Protein AF-A0A5E4K3K6-F1 (afdb_monomer_lite)

Sequence (261 aa):
MFPKYDISYDEFKYMIKSFSHELDYPFEKISINKEEYKSDSNLAIYYDAKYNDINKNHFSLFVEIVKDQNSGDVKDAKYTLELGFFDTPASFYFFHKIGDKEIPALLERWLSNCLKEIKEYKRTPFDYYFYDSPYLNYGMVGISNTTANLFKITLFGALNTIDIKQVWIARIRHIRKDDLYRSFSYAILPYGQIDWLIFPDAVGLDSGGARGGYEVIENSIKEAQKIGKIKIIDIDASIEEFQNKFKYLYPQDFELHHREI

Structure (mmCIF, N/CA/C/O backbone):
data_AF-A0A5E4K3K6-F1
#
_entry.id   AF-A0A5E4K3K6-F1
#
loop_
_atom_site.group_PDB
_atom_site.id
_atom_site.type_symbol
_atom_site.label_atom_id
_atom_site.label_alt_id
_atom_site.label_comp_id
_atom_site.label_asym_id
_atom_site.label_entity_id
_atom_site.label_seq_id
_atom_site.pdbx_PDB_ins_code
_atom_site.Cartn_x
_atom_site.Cartn_y
_atom_site.Cartn_z
_atom_site.occupancy
_atom_site.B_iso_or_equiv
_atom_site.auth_seq_id
_atom_site.auth_comp_id
_atom_site.auth_asym_id
_atom_site.auth_atom_id
_atom_site.pdbx_PDB_model_num
ATOM 1 N N . MET A 1 1 ? -27.945 -17.326 26.664 1.00 35.53 1 MET A N 1
ATOM 2 C CA . MET A 1 1 ? -27.506 -16.000 27.141 1.00 35.53 1 MET A CA 1
ATOM 3 C C . MET A 1 1 ? -26.272 -15.658 26.327 1.00 35.53 1 MET A C 1
ATOM 5 O O . MET A 1 1 ? -25.276 -16.354 26.469 1.00 35.53 1 MET A O 1
ATOM 9 N N . PHE A 1 2 ? -26.386 -14.747 25.361 1.00 35.66 2 PHE A N 1
ATOM 10 C CA . PHE A 1 2 ? -25.238 -14.346 24.543 1.00 35.66 2 PHE A CA 1
ATOM 11 C C . PHE A 1 2 ? -24.310 -13.461 25.392 1.00 35.66 2 PHE A C 1
ATOM 13 O O . PHE A 1 2 ? -24.824 -12.732 26.244 1.00 35.66 2 PHE A O 1
ATOM 20 N N . PRO A 1 3 ? -22.976 -13.535 25.235 1.00 47.00 3 PRO A N 1
ATOM 21 C CA . PRO A 1 3 ? -22.078 -12.697 26.017 1.00 47.00 3 PRO A CA 1
ATOM 22 C C . PRO A 1 3 ? -22.345 -11.226 25.688 1.00 47.00 3 PRO A C 1
ATOM 24 O O . PRO A 1 3 ? -22.338 -10.836 24.521 1.00 47.00 3 PRO A O 1
ATOM 27 N N . LYS A 1 4 ? -22.577 -10.409 26.719 1.00 51.56 4 LYS A N 1
ATOM 28 C CA . LYS A 1 4 ? -22.486 -8.952 26.608 1.00 51.56 4 LYS A CA 1
ATOM 29 C C . LYS A 1 4 ? -21.018 -8.618 26.373 1.00 51.56 4 LYS A C 1
ATOM 31 O O . LYS A 1 4 ? -20.237 -8.617 27.319 1.00 51.56 4 LYS A O 1
ATOM 36 N N . TYR A 1 5 ? -20.628 -8.414 25.120 1.00 58.12 5 TYR A N 1
ATOM 37 C CA . TYR A 1 5 ? -19.277 -7.969 24.802 1.00 58.12 5 TYR A CA 1
ATOM 38 C C . TYR A 1 5 ? -19.185 -6.464 25.042 1.00 58.12 5 TYR A C 1
ATOM 40 O O . TYR A 1 5 ? -19.489 -5.653 24.171 1.00 58.12 5 TYR A O 1
ATOM 48 N N . ASP A 1 6 ? -18.802 -6.107 26.263 1.00 66.44 6 ASP A N 1
ATOM 49 C CA . ASP A 1 6 ? -18.316 -4.776 26.590 1.00 66.44 6 ASP A CA 1
ATOM 50 C C . ASP A 1 6 ? -16.791 -4.801 26.491 1.00 66.44 6 ASP A C 1
ATOM 52 O O . ASP A 1 6 ? -16.147 -5.492 27.273 1.00 66.44 6 ASP A O 1
ATOM 56 N N . ILE A 1 7 ? -16.217 -4.109 25.506 1.00 78.38 7 ILE A N 1
ATOM 57 C CA . ILE A 1 7 ? -14.764 -3.952 25.431 1.00 78.38 7 ILE A CA 1
ATOM 58 C C . ILE A 1 7 ? -14.395 -2.836 26.398 1.00 78.38 7 ILE A C 1
ATOM 60 O O . ILE A 1 7 ? -14.714 -1.667 26.156 1.00 78.38 7 ILE A O 1
ATOM 64 N N . SER A 1 8 ? -13.715 -3.183 27.484 1.00 85.38 8 SER A N 1
ATOM 65 C CA . SER A 1 8 ? -13.133 -2.208 28.400 1.00 85.38 8 SER A CA 1
ATOM 66 C C . SER A 1 8 ? -11.936 -1.491 27.767 1.00 85.38 8 SER A C 1
ATOM 68 O O . SER A 1 8 ? -11.318 -1.957 26.810 1.00 85.38 8 SER A O 1
ATOM 70 N N . TYR A 1 9 ? -11.564 -0.342 28.332 1.00 88.50 9 TYR A N 1
ATOM 71 C CA . TYR A 1 9 ? -10.400 0.410 27.861 1.00 88.50 9 TYR A CA 1
ATOM 72 C C . TYR A 1 9 ? -9.086 -0.373 28.008 1.00 88.50 9 TYR A C 1
ATOM 74 O O . TYR A 1 9 ? -8.203 -0.268 27.156 1.00 88.50 9 TYR A O 1
ATOM 82 N N . ASP A 1 10 ? -8.966 -1.182 29.062 1.00 89.62 10 ASP A N 1
ATOM 83 C CA . ASP A 1 10 ? -7.781 -2.005 29.302 1.00 89.62 10 ASP A CA 1
ATOM 84 C C . ASP A 1 10 ? -7.704 -3.183 28.324 1.00 89.62 10 ASP A C 1
ATOM 86 O O . ASP A 1 10 ? -6.630 -3.464 27.790 1.00 89.62 10 ASP A O 1
ATOM 90 N N . GLU A 1 11 ? -8.837 -3.819 28.011 1.00 88.12 11 GLU A N 1
ATOM 91 C CA . GLU A 1 11 ? -8.909 -4.837 26.957 1.00 88.12 11 GLU A CA 1
ATOM 92 C C . GLU A 1 11 ? -8.581 -4.242 25.589 1.00 88.12 11 GLU A C 1
ATOM 94 O O . GLU A 1 11 ? -7.803 -4.832 24.841 1.00 88.12 11 GLU A O 1
ATOM 99 N N . PHE A 1 12 ? -9.105 -3.052 25.275 1.00 90.88 12 PHE A N 1
ATOM 100 C CA . PHE A 1 12 ? -8.751 -2.348 24.045 1.00 90.88 12 PHE A CA 1
ATOM 101 C C . PHE A 1 12 ? -7.238 -2.125 23.969 1.00 90.88 12 PHE A C 1
ATOM 103 O O . PHE A 1 12 ? -6.601 -2.570 23.017 1.00 90.88 12 PHE A O 1
ATOM 110 N N . LYS A 1 13 ? -6.628 -1.536 25.005 1.00 92.44 13 LYS A N 1
ATOM 111 C CA . LYS A 1 13 ? -5.170 -1.339 25.082 1.00 92.44 13 LYS A CA 1
ATOM 112 C C . LYS A 1 13 ? -4.384 -2.633 24.906 1.00 92.44 13 LYS A C 1
ATOM 114 O O . LYS A 1 13 ? -3.365 -2.631 24.216 1.00 92.44 13 LYS A O 1
ATOM 119 N N . TYR A 1 14 ? -4.835 -3.721 25.524 1.00 91.44 14 TYR A N 1
ATOM 120 C CA . TYR A 1 14 ? -4.203 -5.028 25.387 1.00 91.44 14 TYR A CA 1
ATOM 121 C C . TYR A 1 14 ? -4.248 -5.528 23.937 1.00 91.44 14 TYR A C 1
ATOM 123 O O . TYR A 1 14 ? -3.216 -5.934 23.400 1.00 91.44 14 TYR A O 1
ATOM 131 N N . MET A 1 15 ? -5.404 -5.422 23.276 1.00 91.12 15 MET A N 1
ATOM 132 C CA . MET A 1 15 ? -5.552 -5.781 21.863 1.00 91.12 15 MET A CA 1
ATOM 133 C C . MET A 1 15 ? -4.658 -4.918 20.965 1.00 91.12 15 MET A C 1
ATOM 135 O O . MET A 1 15 ? -3.974 -5.460 20.100 1.00 91.12 15 MET A O 1
ATOM 139 N N . ILE A 1 16 ? -4.579 -3.603 21.209 1.00 93.81 16 ILE A N 1
ATOM 140 C CA . ILE A 1 16 ? -3.671 -2.710 20.468 1.00 93.81 16 ILE A CA 1
ATOM 141 C C . ILE A 1 16 ? -2.216 -3.122 20.657 1.00 93.81 16 ILE A C 1
ATOM 143 O O . ILE A 1 16 ? -1.461 -3.130 19.691 1.00 93.81 16 ILE A O 1
ATOM 147 N N . LYS A 1 17 ? -1.819 -3.500 21.874 1.00 93.19 17 LYS A N 1
ATOM 148 C CA . LYS A 1 17 ? -0.458 -3.963 22.162 1.00 93.19 17 LYS A CA 1
ATOM 149 C C . LYS A 1 17 ? -0.112 -5.250 21.417 1.00 93.19 17 LYS A C 1
ATOM 151 O O . LYS A 1 17 ? 0.996 -5.379 20.902 1.00 93.19 17 LYS A O 1
ATOM 156 N N . SER A 1 18 ? -1.040 -6.204 21.367 1.00 91.31 18 SER A N 1
ATOM 157 C CA . SER A 1 18 ? -0.851 -7.442 20.605 1.00 91.31 18 SER A CA 1
ATOM 158 C C . SER A 1 18 ? -0.774 -7.160 19.100 1.00 91.31 18 SER A C 1
ATOM 160 O O . SER A 1 18 ? 0.155 -7.614 18.436 1.00 91.31 18 SER A O 1
ATOM 162 N N . PHE A 1 19 ? -1.685 -6.336 18.582 1.00 91.56 19 PHE A N 1
ATOM 163 C CA . PHE A 1 19 ? -1.713 -5.933 17.178 1.00 91.56 19 PHE A CA 1
ATOM 164 C C . PHE A 1 19 ? -0.451 -5.166 16.758 1.00 91.56 19 PHE A C 1
ATOM 166 O O . PHE A 1 19 ? 0.121 -5.444 15.707 1.00 91.56 19 PHE A O 1
ATOM 173 N N . SER A 1 20 ? 0.027 -4.237 17.590 1.00 91.06 20 SER A N 1
ATOM 174 C CA . SER A 1 20 ? 1.245 -3.477 17.311 1.00 91.06 20 SER A CA 1
ATOM 175 C C . SER A 1 20 ? 2.479 -4.370 17.293 1.00 91.06 20 SER A C 1
ATOM 177 O O . SER A 1 20 ? 3.358 -4.164 16.466 1.00 91.06 20 SER A O 1
ATOM 179 N N . HIS A 1 21 ? 2.535 -5.377 18.168 1.00 90.88 21 HIS A N 1
ATOM 180 C CA . HIS A 1 21 ? 3.619 -6.354 18.181 1.00 90.88 21 HIS A CA 1
ATOM 181 C C . HIS A 1 21 ? 3.678 -7.162 16.875 1.00 90.88 21 HIS A C 1
ATOM 183 O O . HIS A 1 21 ? 4.755 -7.326 16.319 1.00 90.88 21 HIS A O 1
ATOM 189 N N . GLU A 1 22 ? 2.537 -7.609 16.339 1.00 89.50 22 GLU A N 1
ATOM 190 C CA . GLU A 1 22 ? 2.475 -8.326 15.049 1.00 89.50 22 GLU A CA 1
ATOM 191 C C . GLU A 1 22 ? 2.912 -7.480 13.840 1.00 89.50 22 GLU A C 1
ATOM 193 O O . GLU A 1 22 ? 3.259 -8.031 12.794 1.00 89.50 22 GLU A O 1
ATOM 198 N N . LEU A 1 23 ? 2.871 -6.151 13.963 1.00 86.69 23 LEU A N 1
ATOM 199 C CA . LEU A 1 23 ? 3.273 -5.202 12.921 1.00 86.69 23 LEU A CA 1
ATOM 200 C C . LEU A 1 23 ? 4.656 -4.578 13.162 1.00 86.69 23 LEU A C 1
ATOM 202 O O . LEU A 1 23 ? 5.060 -3.698 12.401 1.00 86.69 23 LEU A O 1
ATOM 206 N N . ASP A 1 24 ? 5.370 -5.002 14.209 1.00 88.12 24 ASP A N 1
ATOM 207 C CA . ASP A 1 24 ? 6.633 -4.405 14.661 1.00 88.12 24 ASP A CA 1
ATOM 208 C C . ASP A 1 24 ? 6.523 -2.895 14.973 1.00 88.12 24 ASP A C 1
ATOM 210 O O . ASP A 1 24 ? 7.455 -2.109 14.764 1.00 88.12 24 ASP A O 1
ATOM 214 N N . TYR A 1 25 ? 5.364 -2.457 15.476 1.00 88.25 25 TYR A N 1
ATOM 215 C CA . TYR A 1 25 ? 5.125 -1.077 15.891 1.00 88.25 25 TYR A CA 1
ATOM 216 C C . TYR A 1 25 ? 5.414 -0.906 17.391 1.00 88.25 25 TYR A C 1
ATOM 218 O O . TYR A 1 25 ? 4.851 -1.633 18.217 1.00 88.25 25 TYR A O 1
ATOM 226 N N . PRO A 1 26 ? 6.250 0.076 17.778 1.00 90.00 26 PRO A N 1
ATOM 227 C CA . PRO A 1 26 ? 6.564 0.342 19.179 1.00 90.00 26 PRO A CA 1
ATOM 228 C C . PRO A 1 26 ? 5.323 0.848 19.924 1.00 90.00 26 PRO A C 1
ATOM 230 O O . PRO A 1 26 ? 4.880 1.979 19.705 1.00 90.00 26 PRO A O 1
ATOM 233 N N . PHE A 1 27 ? 4.764 0.012 20.805 1.00 92.00 27 PHE A N 1
ATOM 234 C CA . PHE A 1 27 ? 3.513 0.290 21.520 1.00 92.00 27 PHE A CA 1
ATOM 235 C C . PHE A 1 27 ? 3.559 1.598 22.320 1.00 92.00 27 PHE A C 1
ATOM 237 O O . PHE A 1 27 ? 2.580 2.335 22.378 1.00 92.00 27 PHE A O 1
ATOM 244 N N . GLU A 1 28 ? 4.715 1.932 22.890 1.00 92.50 28 GLU A N 1
ATOM 245 C CA . GLU A 1 28 ? 4.943 3.155 23.661 1.00 92.50 28 GLU A CA 1
ATOM 246 C C . GLU A 1 28 ? 4.804 4.447 22.842 1.00 92.50 28 GLU A C 1
ATOM 248 O O . GLU A 1 28 ? 4.681 5.527 23.416 1.00 92.50 28 GLU A O 1
ATOM 253 N N . LYS A 1 29 ? 4.819 4.350 21.507 1.00 92.56 29 LYS A N 1
ATOM 254 C CA . LYS A 1 29 ? 4.620 5.484 20.594 1.00 92.56 29 LYS A CA 1
ATOM 255 C C . LYS A 1 29 ? 3.193 5.580 20.058 1.00 92.56 29 LYS A C 1
ATOM 257 O O . LYS A 1 29 ? 2.924 6.440 19.220 1.00 92.56 29 LYS A O 1
ATOM 262 N N . ILE A 1 30 ? 2.296 4.699 20.493 1.00 94.19 30 ILE A N 1
ATOM 263 C CA . ILE A 1 30 ? 0.907 4.674 20.041 1.00 94.19 30 ILE A CA 1
ATOM 264 C C . ILE A 1 30 ? 0.084 5.593 20.940 1.00 94.19 30 ILE A C 1
ATOM 266 O O . ILE A 1 30 ? 0.022 5.410 22.156 1.00 94.19 30 ILE A O 1
ATOM 270 N N . SER A 1 31 ? -0.570 6.582 20.335 1.00 95.25 31 SER A N 1
ATOM 271 C CA . SER A 1 31 ? -1.589 7.380 21.016 1.00 95.25 31 SER A CA 1
ATOM 272 C C . SER A 1 31 ? -2.869 6.557 21.098 1.00 95.25 31 SER A C 1
ATOM 274 O O . SER A 1 31 ? -3.300 6.020 20.081 1.00 95.25 31 SER A O 1
ATOM 276 N N . ILE A 1 32 ? -3.445 6.432 22.295 1.00 95.81 32 ILE A N 1
ATOM 277 C CA . ILE A 1 32 ? -4.667 5.662 22.538 1.00 95.81 32 ILE A CA 1
ATOM 278 C C . ILE A 1 32 ? -5.623 6.512 23.369 1.00 95.81 32 ILE A C 1
ATOM 280 O O . ILE A 1 32 ? -5.324 6.769 24.541 1.00 95.81 32 ILE A O 1
ATOM 284 N N . ASN A 1 33 ? -6.781 6.885 22.826 1.00 94.62 33 ASN A N 1
ATOM 285 C CA . ASN A 1 33 ? -7.786 7.649 23.565 1.00 94.62 33 ASN A CA 1
ATOM 286 C C . ASN A 1 33 ? -9.128 6.913 23.634 1.00 94.62 33 ASN A C 1
ATOM 288 O O . ASN A 1 33 ? -9.365 5.881 22.999 1.00 94.62 33 ASN A O 1
ATOM 292 N N . LYS A 1 34 ? -9.963 7.412 24.543 1.00 94.69 34 LYS A N 1
ATOM 293 C CA . LYS A 1 34 ? -11.323 6.949 24.782 1.00 94.69 34 LYS A CA 1
ATOM 294 C C . LYS A 1 34 ? -12.202 8.170 24.977 1.00 94.69 34 LYS A C 1
ATOM 296 O O . LYS A 1 34 ? -11.897 9.007 25.825 1.00 94.69 34 LYS A O 1
ATOM 301 N N . GLU A 1 35 ? -13.313 8.216 24.262 1.00 93.75 35 GLU A N 1
ATOM 302 C CA . GLU A 1 35 ? -14.340 9.236 24.432 1.00 93.75 35 GLU A CA 1
ATOM 303 C C . GLU A 1 35 ? -15.692 8.571 24.683 1.00 93.75 35 GLU A C 1
ATOM 305 O O . GLU A 1 35 ? -15.986 7.493 24.167 1.00 93.75 35 GLU A O 1
ATOM 310 N N . GLU A 1 36 ? -16.522 9.206 25.504 1.00 91.56 36 GLU A N 1
ATOM 311 C CA . GLU A 1 36 ? -17.872 8.734 25.797 1.00 91.56 36 GLU A CA 1
ATOM 312 C C . GLU A 1 36 ? -18.870 9.854 25.538 1.00 91.56 36 GLU A C 1
ATOM 314 O O . GLU A 1 36 ? -18.700 10.981 26.004 1.00 91.56 36 GLU A O 1
ATOM 319 N N . TYR A 1 37 ? -19.946 9.521 24.835 1.00 90.50 37 TYR A N 1
ATOM 320 C CA . TYR A 1 37 ? -21.045 10.429 24.567 1.00 90.50 37 TYR A CA 1
ATOM 321 C C . TYR A 1 37 ? -22.363 9.820 25.041 1.00 90.50 37 TYR A C 1
ATOM 323 O O . TYR A 1 37 ? -22.685 8.668 24.744 1.00 90.50 37 TYR A O 1
ATOM 331 N N . LYS A 1 38 ? -23.141 10.605 25.788 1.00 88.38 38 LYS A N 1
ATOM 332 C CA . LYS A 1 38 ? -24.427 10.189 26.356 1.00 88.38 38 LYS A CA 1
ATOM 333 C C . LYS A 1 38 ? -25.556 11.005 25.741 1.00 88.38 38 LYS A C 1
ATOM 335 O O . LYS A 1 38 ? -25.495 12.229 25.715 1.00 88.38 38 LYS A O 1
ATOM 340 N N . SER A 1 39 ? -26.587 10.302 25.291 1.00 85.50 39 SER A N 1
ATOM 341 C CA . SER A 1 39 ? -27.885 10.849 24.870 1.00 85.50 39 SER A CA 1
ATOM 342 C C . SER A 1 39 ? -28.998 10.279 25.757 1.00 85.50 39 SER A C 1
ATOM 344 O O . SER A 1 39 ? -28.716 9.411 26.574 1.00 85.50 39 SER A O 1
ATOM 346 N N . ASP A 1 40 ? -30.254 10.695 25.590 1.00 82.56 40 ASP A N 1
ATOM 347 C CA . ASP A 1 40 ? -31.358 10.245 26.462 1.00 82.56 40 ASP A CA 1
ATOM 348 C C . ASP A 1 40 ? -31.627 8.727 26.434 1.00 82.56 40 ASP A C 1
ATOM 350 O O . ASP A 1 40 ? -32.211 8.186 27.368 1.00 82.56 40 ASP A O 1
ATOM 354 N N . SER A 1 41 ? -31.227 8.022 25.367 1.00 85.19 41 SER A N 1
ATOM 355 C CA . SER A 1 41 ? -31.482 6.577 25.213 1.00 85.19 41 SER A CA 1
ATOM 356 C C . SER A 1 41 ? -30.238 5.731 24.942 1.00 85.19 41 SER A C 1
ATOM 358 O O . SER A 1 41 ? -30.272 4.519 25.156 1.00 85.19 41 SER A O 1
ATOM 360 N N . ASN A 1 42 ? -29.131 6.342 24.504 1.00 86.44 42 ASN A N 1
ATOM 361 C CA . ASN A 1 42 ? -27.940 5.614 24.069 1.00 86.44 42 ASN A CA 1
ATOM 362 C C . ASN A 1 42 ? -26.646 6.158 24.688 1.00 86.44 42 ASN A C 1
ATOM 364 O O . ASN A 1 42 ? -26.499 7.361 24.925 1.00 86.44 42 ASN A O 1
ATOM 368 N N . LEU A 1 43 ? -25.696 5.255 24.920 1.00 87.62 43 LEU A N 1
ATOM 369 C CA . LEU A 1 43 ? -24.309 5.534 25.282 1.00 87.62 43 LEU A CA 1
ATOM 370 C C . LEU A 1 43 ? -23.420 5.141 24.097 1.00 87.62 43 LEU A C 1
ATOM 372 O O . LEU A 1 43 ? -23.378 3.968 23.738 1.00 87.62 43 LEU A O 1
ATOM 376 N N . ALA A 1 44 ? -22.710 6.102 23.513 1.00 89.25 44 ALA A N 1
ATOM 377 C CA . ALA A 1 44 ? -21.696 5.852 22.496 1.00 89.25 44 ALA A CA 1
ATOM 378 C C . ALA A 1 44 ? -20.304 5.905 23.134 1.00 89.25 44 ALA A C 1
ATOM 380 O O . ALA A 1 44 ? -19.985 6.846 23.863 1.00 89.25 44 ALA A O 1
ATOM 381 N N . ILE A 1 45 ? -19.493 4.886 22.873 1.00 90.38 45 ILE A N 1
ATOM 382 C CA . ILE A 1 45 ? -18.111 4.776 23.335 1.00 90.38 45 ILE A CA 1
ATOM 383 C C . ILE A 1 45 ? -17.219 4.722 22.104 1.00 90.38 45 ILE A C 1
ATOM 385 O O . ILE A 1 45 ? -17.406 3.868 21.236 1.00 90.38 45 ILE A O 1
ATOM 389 N N . TYR A 1 46 ? -16.242 5.615 22.060 1.00 92.88 46 TYR A N 1
ATOM 390 C CA . TYR A 1 46 ? -15.261 5.702 20.994 1.00 92.88 46 TYR A CA 1
ATOM 391 C C . TYR A 1 46 ? -13.892 5.335 21.539 1.00 92.88 46 TYR A C 1
ATOM 393 O O . TYR A 1 46 ? -13.480 5.834 22.588 1.00 92.88 46 TYR A O 1
ATOM 401 N N . TYR A 1 47 ? -13.186 4.485 20.808 1.00 94.12 47 TYR A N 1
ATOM 402 C CA . TYR A 1 47 ? -11.782 4.192 21.030 1.00 94.12 47 TYR A CA 1
ATOM 403 C C . TYR A 1 47 ? -10.997 4.537 19.774 1.00 94.12 47 TYR A C 1
ATOM 405 O O . TYR A 1 47 ? -11.391 4.163 18.666 1.00 94.12 47 TYR A O 1
ATOM 413 N N . ASP A 1 48 ? -9.865 5.204 19.944 1.00 95.94 48 ASP A N 1
ATOM 414 C CA . ASP A 1 48 ? -8.921 5.445 18.864 1.00 95.94 48 ASP A CA 1
ATOM 415 C C . ASP A 1 48 ? -7.518 4.996 19.261 1.00 95.94 48 ASP A C 1
ATOM 417 O O . ASP A 1 48 ? -7.101 5.118 20.414 1.00 95.94 48 ASP A O 1
ATOM 421 N N . ALA A 1 49 ? -6.793 4.454 18.288 1.00 95.69 49 ALA A N 1
ATOM 422 C CA . ALA A 1 49 ? -5.380 4.149 18.408 1.00 95.69 49 ALA A CA 1
ATOM 423 C C . ALA A 1 49 ? -4.656 4.609 17.144 1.00 95.69 49 ALA A C 1
ATOM 425 O O . ALA A 1 49 ? -5.047 4.252 16.032 1.00 95.69 49 ALA A O 1
ATOM 426 N N . LYS A 1 50 ? -3.608 5.417 17.312 1.00 95.38 50 LYS A N 1
ATOM 427 C CA . LYS A 1 50 ? -2.866 6.021 16.204 1.00 95.38 50 LYS A CA 1
ATOM 428 C C . LYS A 1 50 ? -1.371 5.881 16.402 1.00 95.38 50 LYS A C 1
ATOM 430 O O . LYS A 1 50 ? -0.835 6.173 17.472 1.00 95.38 50 LYS A O 1
ATOM 435 N N . TYR A 1 51 ? -0.696 5.514 15.326 1.00 93.00 51 TYR A N 1
ATOM 436 C CA . TYR A 1 51 ? 0.753 5.543 15.213 1.00 93.00 51 TYR A CA 1
ATOM 437 C C . TYR A 1 51 ? 1.118 6.195 13.891 1.00 93.00 51 TYR A C 1
ATOM 439 O O . TYR A 1 51 ? 0.574 5.841 12.848 1.00 93.00 51 TYR A O 1
ATOM 447 N N . ASN A 1 52 ? 2.047 7.139 13.939 1.00 87.69 52 ASN A N 1
ATOM 448 C CA . ASN A 1 52 ? 2.577 7.775 12.748 1.00 87.69 52 ASN A CA 1
ATOM 449 C C . ASN A 1 52 ? 4.081 7.970 12.921 1.00 87.69 52 ASN A C 1
ATOM 451 O O . ASN A 1 52 ? 4.521 8.743 13.774 1.00 87.69 52 ASN A O 1
ATOM 455 N N . ASP A 1 53 ? 4.866 7.270 12.111 1.00 82.88 53 ASP A N 1
ATOM 456 C CA . ASP A 1 53 ? 6.288 7.527 11.942 1.00 82.88 53 ASP A CA 1
ATOM 457 C C . ASP A 1 53 ? 6.515 7.923 10.484 1.00 82.88 53 ASP A C 1
ATOM 459 O O . ASP A 1 53 ? 6.403 7.103 9.574 1.00 82.88 53 ASP A O 1
ATOM 463 N N . ILE A 1 54 ? 6.845 9.201 10.283 1.00 66.19 54 ILE A N 1
ATOM 464 C CA . ILE A 1 54 ? 7.007 9.851 8.971 1.00 66.19 54 ILE A CA 1
ATOM 465 C C . ILE A 1 54 ? 7.990 9.089 8.062 1.00 66.19 54 ILE A C 1
ATOM 467 O O . ILE A 1 54 ? 7.921 9.205 6.840 1.00 66.19 54 ILE A O 1
ATOM 471 N N . ASN A 1 55 ? 8.896 8.292 8.639 1.00 68.94 55 ASN A N 1
ATOM 472 C CA . ASN A 1 55 ? 9.896 7.521 7.902 1.00 68.94 55 ASN A CA 1
ATOM 473 C C . ASN A 1 55 ? 9.705 6.003 7.997 1.00 68.94 55 ASN A C 1
ATOM 475 O O . ASN A 1 55 ? 10.581 5.262 7.547 1.00 68.94 55 ASN A O 1
ATOM 479 N N . LYS A 1 56 ? 8.609 5.531 8.593 1.00 72.38 56 LYS A N 1
ATOM 480 C CA . LYS A 1 56 ? 8.296 4.107 8.694 1.00 72.38 56 LYS A CA 1
ATOM 481 C C . LYS A 1 56 ? 6.856 3.862 8.255 1.00 72.38 56 LYS A C 1
ATOM 483 O O . LYS A 1 56 ? 6.524 4.013 7.086 1.00 72.38 56 LYS A O 1
ATOM 488 N N . ASN A 1 57 ? 6.014 3.481 9.196 1.00 84.19 57 ASN A N 1
ATOM 489 C CA . ASN A 1 57 ? 4.675 2.998 8.958 1.00 84.19 57 ASN A CA 1
ATOM 490 C C . ASN A 1 57 ? 3.694 3.886 9.718 1.00 84.19 57 ASN A C 1
ATOM 492 O O . ASN A 1 57 ? 4.068 4.585 10.667 1.00 84.19 57 ASN A O 1
ATOM 496 N N . HIS A 1 58 ? 2.432 3.820 9.330 1.00 89.62 58 HIS A N 1
ATOM 497 C CA . HIS A 1 58 ? 1.358 4.444 10.078 1.00 89.62 58 HIS A CA 1
ATOM 498 C C . HIS A 1 58 ? 0.191 3.477 10.230 1.00 89.62 58 HIS A C 1
ATOM 500 O O . HIS A 1 58 ? -0.009 2.572 9.416 1.00 89.62 58 HIS A O 1
ATOM 506 N N . PHE A 1 59 ? -0.586 3.679 11.288 1.00 93.12 59 PHE A N 1
ATOM 507 C CA . PHE A 1 59 ? -1.925 3.124 11.371 1.00 93.12 59 PHE A CA 1
ATOM 508 C C . PHE A 1 59 ? -2.859 4.057 12.124 1.00 93.12 59 PHE A C 1
ATOM 510 O O . PHE A 1 59 ? -2.444 4.802 13.018 1.00 93.12 59 PHE A O 1
ATOM 517 N N . SER A 1 60 ? -4.132 3.960 11.774 1.00 94.12 60 SER A N 1
ATOM 518 C CA . SER A 1 60 ? -5.234 4.589 12.481 1.00 94.12 60 SER A CA 1
ATOM 519 C C . SER A 1 60 ? -6.334 3.554 12.655 1.00 94.12 60 SER A C 1
ATOM 521 O O . SER A 1 60 ? -6.896 3.066 11.678 1.00 94.12 60 SER A O 1
ATOM 523 N N . LEU A 1 61 ? -6.623 3.202 13.902 1.00 95.81 61 LEU A N 1
ATOM 524 C CA . LEU A 1 61 ? -7.736 2.342 14.270 1.00 95.81 61 LEU A CA 1
ATOM 525 C C . LEU A 1 61 ? -8.771 3.174 15.014 1.00 95.81 61 LEU A C 1
ATOM 527 O O . LEU A 1 61 ? -8.448 3.865 15.979 1.00 95.81 61 LEU A O 1
ATOM 531 N N . PHE A 1 62 ? -10.014 3.066 14.574 1.00 94.81 62 PHE A N 1
ATOM 532 C CA . PHE A 1 62 ? -11.169 3.687 15.191 1.00 94.81 62 PHE A CA 1
ATOM 533 C C . PHE A 1 62 ? -12.234 2.629 15.457 1.00 94.81 62 PHE A C 1
ATOM 535 O O . PHE A 1 62 ? -12.578 1.838 14.574 1.00 94.81 62 PHE A O 1
ATOM 542 N N . VAL A 1 63 ? -12.750 2.623 16.680 1.00 92.25 63 VAL A N 1
ATOM 543 C CA . VAL A 1 63 ? -13.812 1.729 17.129 1.00 92.25 63 VAL A CA 1
ATOM 544 C C . VAL A 1 63 ? -14.912 2.566 17.760 1.00 92.25 63 VAL A C 1
ATOM 546 O O . VAL A 1 63 ? -14.666 3.339 18.680 1.00 92.25 63 VAL A O 1
ATOM 549 N N . GLU A 1 64 ? -16.133 2.375 17.287 1.00 91.44 64 GLU A N 1
ATOM 550 C CA . GLU A 1 64 ? -17.348 2.975 17.824 1.00 91.44 64 GLU A CA 1
ATOM 551 C C . GLU A 1 64 ? -18.262 1.855 18.320 1.00 91.44 64 GLU A C 1
ATOM 553 O O . GLU A 1 64 ? -18.507 0.884 17.603 1.00 91.44 64 GLU A O 1
ATOM 558 N N . ILE A 1 65 ? -18.756 1.983 19.550 1.00 89.00 65 ILE A N 1
ATOM 559 C CA . ILE A 1 65 ? -19.707 1.052 20.162 1.00 89.00 65 ILE A CA 1
ATOM 560 C C . ILE A 1 65 ? -20.883 1.861 20.696 1.00 89.00 65 ILE A C 1
ATOM 562 O O . ILE A 1 65 ? -20.721 2.675 21.607 1.00 89.00 65 ILE A O 1
ATOM 566 N N . VAL A 1 66 ? -22.077 1.604 20.170 1.00 88.19 66 VAL A N 1
ATOM 567 C CA . VAL A 1 66 ? -23.323 2.230 20.615 1.00 88.19 66 VAL A CA 1
ATOM 568 C C . VAL A 1 66 ? -24.106 1.232 21.451 1.00 88.19 66 VAL A C 1
ATOM 570 O O . VAL A 1 66 ? -24.375 0.116 21.013 1.00 88.19 66 VAL A O 1
ATOM 573 N N . LYS A 1 67 ? -24.501 1.640 22.655 1.00 85.94 67 LYS A N 1
ATOM 574 C CA . LYS A 1 67 ? -25.261 0.825 23.604 1.00 85.94 67 LYS A CA 1
ATOM 575 C C . LYS A 1 67 ? -26.576 1.486 23.968 1.00 85.94 67 LYS A C 1
ATOM 577 O O . LYS A 1 67 ? -26.658 2.709 24.062 1.00 85.94 67 LYS A O 1
ATOM 582 N N . ASP A 1 68 ? -27.578 0.670 24.253 1.00 86.38 68 ASP A N 1
ATOM 583 C CA . ASP A 1 68 ? -28.786 1.103 24.945 1.00 86.38 68 ASP A CA 1
ATOM 584 C C . ASP A 1 68 ? -28.479 1.399 26.420 1.00 86.38 68 ASP A C 1
ATOM 586 O O . ASP A 1 68 ? -27.889 0.566 27.107 1.00 86.38 68 ASP A O 1
ATOM 590 N N . GLN A 1 69 ? -28.872 2.565 26.934 1.00 83.50 69 GLN A N 1
ATOM 591 C CA . GLN A 1 69 ? -28.538 2.935 28.317 1.00 83.50 69 GLN A CA 1
ATOM 592 C C . GLN A 1 69 ? -29.295 2.128 29.373 1.00 83.50 69 GLN A C 1
ATOM 594 O O . GLN A 1 69 ? -28.775 1.930 30.469 1.00 83.50 69 GLN A O 1
ATOM 599 N N . ASN A 1 70 ? -30.509 1.672 29.060 1.00 84.06 70 ASN A N 1
ATOM 600 C CA . ASN A 1 70 ? -31.368 0.999 30.031 1.00 84.06 70 ASN A CA 1
ATOM 601 C C . ASN A 1 70 ? -30.975 -0.471 30.192 1.00 84.06 70 ASN A C 1
ATOM 603 O O . ASN A 1 70 ? -30.907 -0.989 31.305 1.00 84.06 70 ASN A O 1
ATOM 607 N N . SER A 1 71 ? -30.720 -1.147 29.074 1.00 83.38 71 SER A N 1
ATOM 608 C CA . SER A 1 71 ? -30.353 -2.566 29.044 1.00 83.38 71 SER A CA 1
ATOM 609 C C . SER A 1 71 ? -28.840 -2.799 29.086 1.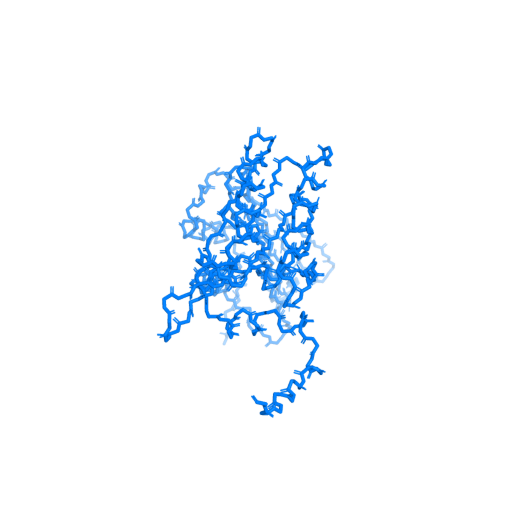00 83.38 71 SER A C 1
ATOM 611 O O . SER A 1 71 ? -28.397 -3.865 29.524 1.00 83.38 71 SER A O 1
ATOM 613 N N . GLY A 1 72 ? -28.034 -1.820 28.661 1.00 79.69 72 GLY A N 1
ATOM 614 C CA . GLY A 1 72 ? -26.590 -1.964 28.463 1.00 79.69 72 GLY A CA 1
ATOM 615 C C . GLY A 1 72 ? -26.220 -2.818 27.247 1.00 79.69 72 GLY A C 1
ATOM 616 O O . GLY A 1 72 ? -25.052 -3.175 27.095 1.00 79.69 72 GLY A O 1
ATOM 617 N N . ASP A 1 73 ? -27.196 -3.185 26.414 1.00 80.06 73 ASP A N 1
ATOM 618 C CA . ASP A 1 73 ? -26.984 -4.028 25.242 1.00 80.06 73 ASP A CA 1
ATOM 619 C C . ASP A 1 73 ? -26.340 -3.220 24.107 1.00 80.06 73 ASP A C 1
ATOM 621 O O . ASP A 1 73 ? -26.688 -2.059 23.875 1.00 80.06 73 ASP A O 1
ATOM 625 N N . VAL A 1 74 ? -25.390 -3.837 23.400 1.00 80.25 74 VAL A N 1
ATOM 626 C CA . VAL A 1 74 ? -24.772 -3.253 22.201 1.00 80.25 74 VAL A CA 1
ATOM 627 C C . VAL A 1 74 ? -25.807 -3.236 21.075 1.00 80.25 74 VAL A C 1
ATOM 629 O O . VAL A 1 74 ? -26.382 -4.273 20.757 1.00 80.25 74 VAL A O 1
ATOM 632 N N . LYS A 1 75 ? -26.032 -2.057 20.489 1.00 81.62 75 LYS A N 1
ATOM 633 C CA . LYS A 1 75 ? -26.916 -1.825 19.337 1.00 81.62 75 LYS A CA 1
ATOM 634 C C . LYS A 1 75 ? -26.139 -1.835 18.021 1.00 81.62 75 LYS A C 1
ATOM 636 O O . LYS A 1 75 ? -26.471 -2.581 17.113 1.00 81.62 75 LYS A O 1
ATOM 641 N N . ASP A 1 76 ? -25.079 -1.034 17.949 1.00 84.19 76 ASP A N 1
ATOM 642 C CA . ASP A 1 76 ? -24.240 -0.891 16.754 1.00 84.19 76 ASP A CA 1
ATOM 643 C C . ASP A 1 76 ? -22.768 -0.945 17.172 1.00 84.19 76 ASP A C 1
ATOM 645 O O . ASP A 1 76 ? -22.393 -0.472 18.253 1.00 84.19 76 ASP A O 1
ATOM 649 N N . ALA A 1 77 ? -21.937 -1.526 16.316 1.00 85.88 77 ALA A N 1
ATOM 650 C CA . ALA A 1 77 ? -20.495 -1.460 16.451 1.00 85.88 77 ALA A CA 1
ATOM 651 C C . ALA A 1 77 ? -19.850 -1.257 15.082 1.00 85.88 77 ALA A C 1
ATOM 653 O O . ALA A 1 77 ? -20.162 -1.946 14.109 1.00 85.88 77 ALA A O 1
ATOM 654 N N . LYS A 1 78 ? -18.903 -0.326 15.023 1.00 89.19 78 LYS A N 1
ATOM 655 C CA . LYS A 1 78 ? -18.166 0.012 13.810 1.00 89.19 78 LYS A CA 1
ATOM 656 C C . LYS A 1 78 ? -16.674 -0.023 14.081 1.00 89.19 78 LYS A C 1
ATOM 658 O O . LYS A 1 78 ? -16.196 0.616 15.015 1.00 89.19 78 LYS A O 1
ATOM 663 N N . TYR A 1 79 ? -15.947 -0.725 13.220 1.00 90.94 79 TYR A N 1
ATOM 664 C CA . TYR A 1 79 ? -14.493 -0.821 13.249 1.00 90.94 79 TYR A CA 1
ATOM 665 C C . TYR A 1 79 ? -13.923 -0.290 11.937 1.00 90.94 79 TYR A C 1
ATOM 667 O O . TYR A 1 79 ? -14.376 -0.646 10.845 1.00 90.94 79 TYR A O 1
ATOM 675 N N . THR A 1 80 ? -12.920 0.570 12.040 1.00 94.19 80 THR A N 1
ATOM 676 C CA . THR A 1 80 ? -12.197 1.118 10.896 1.00 94.19 80 THR A CA 1
ATOM 677 C C . THR A 1 80 ? -10.709 1.055 11.171 1.00 94.19 80 THR A C 1
ATOM 679 O O . THR A 1 80 ? -10.257 1.541 12.202 1.00 94.19 80 THR A O 1
ATOM 682 N N . LEU A 1 81 ? -9.953 0.472 10.249 1.00 94.44 81 LEU A N 1
ATOM 683 C CA . LEU A 1 81 ? -8.506 0.351 10.334 1.00 94.44 81 LEU A CA 1
ATOM 684 C C . LEU A 1 81 ? -7.904 0.824 9.019 1.00 94.44 81 LEU A C 1
ATOM 686 O O . LEU A 1 81 ? -8.203 0.280 7.962 1.00 94.44 81 LEU A O 1
ATOM 690 N N . GLU A 1 82 ? -7.031 1.809 9.113 1.00 92.69 82 GLU A N 1
ATOM 691 C CA . GLU A 1 82 ? -6.177 2.262 8.028 1.00 92.69 82 GLU A CA 1
ATOM 692 C C . GLU A 1 82 ? -4.727 1.945 8.381 1.00 92.69 82 GLU A C 1
ATOM 694 O O . GLU A 1 82 ? -4.295 2.151 9.520 1.00 92.69 82 GLU A O 1
ATOM 699 N N . LEU A 1 83 ? -3.984 1.434 7.407 1.00 90.50 83 LEU A N 1
ATOM 700 C CA . LEU A 1 83 ? -2.590 1.038 7.538 1.00 90.50 83 LEU A CA 1
ATOM 701 C C . LEU A 1 83 ? -1.807 1.474 6.310 1.00 90.50 83 LEU A C 1
ATOM 703 O O . LEU A 1 83 ? -2.226 1.209 5.187 1.00 90.50 83 LEU A O 1
ATOM 707 N N . GLY A 1 84 ? -0.615 2.015 6.520 1.00 86.94 84 GLY A N 1
ATOM 708 C CA . GLY A 1 84 ? 0.352 2.201 5.447 1.00 86.94 84 GLY A CA 1
ATOM 709 C C . GLY A 1 84 ? 1.752 1.832 5.899 1.00 86.94 84 GLY A C 1
ATOM 710 O O . GLY A 1 84 ? 2.117 1.990 7.070 1.00 86.94 84 GLY A O 1
ATOM 711 N N . PHE A 1 85 ? 2.538 1.328 4.955 1.00 85.94 85 PHE A N 1
ATOM 712 C CA . PHE A 1 85 ? 3.892 0.853 5.207 1.00 85.94 85 PHE A CA 1
ATOM 713 C C . PHE A 1 85 ? 4.921 1.716 4.475 1.00 85.94 85 PHE A C 1
ATOM 715 O O . PHE A 1 85 ? 4.631 2.337 3.460 1.00 85.94 85 PHE A O 1
ATOM 722 N N . PHE A 1 86 ? 6.153 1.756 4.970 1.00 82.31 86 PHE A N 1
ATOM 723 C CA . PHE A 1 86 ? 7.228 2.535 4.348 1.00 82.31 86 PHE A CA 1
ATOM 724 C C . PHE A 1 86 ? 7.636 2.016 2.962 1.00 82.31 86 PHE A C 1
ATOM 726 O O . PHE A 1 86 ? 8.158 2.753 2.111 1.00 82.31 86 PHE A O 1
ATOM 733 N N . ASP A 1 87 ? 7.534 0.703 2.804 1.00 83.94 87 ASP A N 1
ATOM 734 C CA . ASP A 1 87 ? 8.083 -0.091 1.712 1.00 83.94 87 ASP A CA 1
ATOM 735 C C . ASP A 1 87 ? 7.086 -0.307 0.569 1.00 83.94 87 ASP A C 1
ATOM 737 O O . ASP A 1 87 ? 7.502 -0.739 -0.503 1.00 83.94 87 ASP A O 1
ATOM 741 N N . THR A 1 88 ? 5.818 0.068 0.750 1.00 85.50 88 THR A N 1
ATOM 742 C CA . THR A 1 88 ? 4.817 0.138 -0.320 1.00 85.50 88 THR A CA 1
ATOM 743 C C . THR A 1 88 ? 4.144 1.511 -0.334 1.00 85.50 88 THR A C 1
ATOM 745 O O . THR A 1 88 ? 3.943 2.106 0.721 1.00 85.50 88 THR A O 1
ATOM 748 N N . PRO A 1 89 ? 3.803 2.062 -1.508 1.00 80.19 89 PRO A N 1
ATOM 749 C CA . PRO A 1 89 ? 2.953 3.244 -1.575 1.00 80.19 89 PRO A CA 1
ATOM 750 C C . PRO A 1 89 ? 1.469 2.946 -1.310 1.00 80.19 89 PRO A C 1
ATOM 752 O O . PRO A 1 89 ? 0.695 3.890 -1.194 1.00 80.19 89 PRO A O 1
ATOM 755 N N . ALA A 1 90 ? 1.063 1.674 -1.238 1.00 81.94 90 ALA A N 1
ATOM 756 C CA . ALA A 1 90 ? -0.323 1.299 -0.999 1.00 81.94 90 ALA A CA 1
ATOM 757 C C . ALA A 1 90 ? -0.746 1.538 0.461 1.00 81.94 90 ALA A C 1
ATOM 759 O O . ALA A 1 90 ? -0.004 1.222 1.398 1.00 81.94 90 ALA A O 1
ATOM 760 N N . SER A 1 91 ? -1.977 2.020 0.635 1.00 81.31 91 SER A N 1
ATOM 761 C CA . SER A 1 91 ? -2.663 2.075 1.927 1.00 81.31 91 SER A CA 1
ATOM 762 C C . SER A 1 91 ? -3.743 1.000 1.982 1.00 81.31 91 SER A C 1
ATOM 764 O O . SER A 1 91 ? -4.504 0.824 1.036 1.00 81.31 91 SER A O 1
ATOM 766 N N . PHE A 1 92 ? -3.824 0.289 3.100 1.00 87.69 92 PHE A N 1
ATOM 767 C CA . PHE A 1 92 ? -4.812 -0.756 3.336 1.00 87.69 92 PHE A CA 1
ATOM 768 C C . PHE A 1 92 ? -5.906 -0.222 4.247 1.00 87.69 92 PHE A C 1
ATOM 770 O O . PHE A 1 92 ? -5.635 0.217 5.367 1.00 87.69 92 PHE A O 1
ATOM 777 N N . TYR A 1 93 ? -7.143 -0.293 3.766 1.00 90.25 93 TYR A N 1
ATOM 778 C CA . TYR A 1 93 ? -8.320 0.144 4.496 1.00 90.25 93 TYR A CA 1
ATOM 779 C C . TYR A 1 93 ? -9.247 -1.038 4.770 1.00 90.25 93 TYR A C 1
ATOM 781 O O . TYR A 1 93 ? -9.662 -1.746 3.852 1.00 90.25 93 TYR A O 1
ATOM 789 N N . PHE A 1 94 ? -9.592 -1.226 6.039 1.00 91.31 94 PHE A N 1
ATOM 790 C CA . PHE A 1 94 ? -10.540 -2.230 6.496 1.00 91.31 94 PHE A CA 1
ATOM 791 C C . PHE A 1 94 ? -11.694 -1.551 7.216 1.00 91.31 94 PHE A C 1
ATOM 793 O O . PHE A 1 94 ? -11.505 -0.687 8.078 1.00 91.31 94 PHE A O 1
ATOM 800 N N . PHE A 1 95 ? -12.90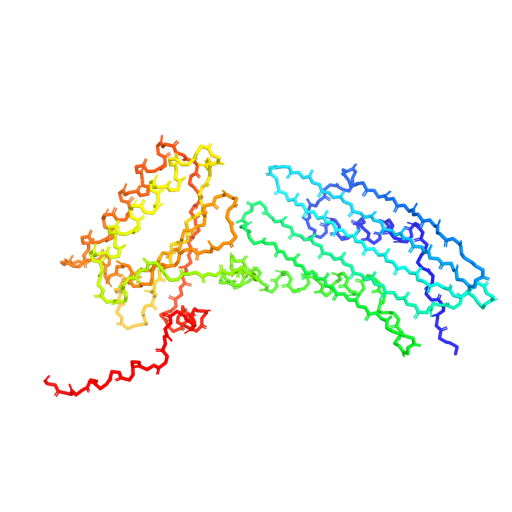2 -1.999 6.900 1.00 91.38 95 PHE A N 1
ATOM 801 C CA . PHE A 1 95 ? -14.123 -1.505 7.507 1.00 91.38 95 PHE A CA 1
ATOM 802 C C . PHE A 1 95 ? -15.048 -2.662 7.850 1.00 91.38 95 PHE A C 1
ATOM 804 O O . PHE A 1 95 ? -15.246 -3.582 7.057 1.00 91.38 95 PHE A O 1
ATOM 811 N N . HIS A 1 96 ? -15.641 -2.592 9.035 1.00 87.38 96 HIS A N 1
ATOM 812 C CA . HIS A 1 96 ? -16.674 -3.520 9.451 1.00 87.38 96 HIS A CA 1
ATOM 813 C C . HIS A 1 96 ? -17.740 -2.785 10.254 1.00 87.38 96 HIS A C 1
ATOM 815 O O . HIS A 1 96 ? -17.426 -1.987 11.138 1.00 87.38 96 HIS A O 1
ATOM 821 N N . LYS A 1 97 ? -19.004 -3.059 9.935 1.00 85.75 97 LYS A N 1
ATOM 822 C CA . LYS A 1 97 ? -20.165 -2.556 10.663 1.00 85.75 97 LYS A CA 1
ATOM 823 C C . LYS A 1 97 ? -21.039 -3.736 11.059 1.00 85.75 97 LYS A C 1
ATOM 825 O O . LYS A 1 97 ? -21.400 -4.535 10.201 1.00 85.75 97 LYS A O 1
ATOM 830 N N . ILE A 1 98 ? -21.387 -3.798 12.335 1.00 79.25 98 ILE A N 1
ATOM 831 C CA . ILE A 1 98 ? -22.230 -4.829 12.933 1.00 79.25 98 ILE A CA 1
ATOM 832 C C . ILE A 1 98 ? -23.592 -4.198 13.219 1.00 79.25 98 ILE A C 1
ATOM 834 O O . ILE A 1 98 ? -23.684 -3.266 14.011 1.00 79.25 98 ILE A O 1
ATOM 838 N N . GLY A 1 99 ? -24.644 -4.689 12.563 1.00 64.56 99 GLY A N 1
ATOM 839 C CA . GLY A 1 99 ? -26.017 -4.232 12.817 1.00 64.56 99 GLY A CA 1
ATOM 840 C C . GLY A 1 99 ? -26.692 -4.944 13.996 1.00 64.56 99 GLY A C 1
ATOM 841 O O . GLY A 1 99 ? -26.195 -5.959 14.476 1.00 64.56 99 GLY A O 1
ATOM 842 N N . ASP A 1 100 ? -27.894 -4.479 14.367 1.00 54.41 100 ASP A N 1
ATOM 843 C CA . ASP A 1 100 ? -28.710 -4.899 15.533 1.00 54.41 100 ASP A CA 1
ATOM 844 C C . ASP A 1 100 ? -28.956 -6.422 15.710 1.00 54.41 100 ASP A C 1
ATOM 846 O O . ASP A 1 100 ? -29.526 -6.852 16.714 1.00 54.41 100 ASP A O 1
ATOM 850 N N . LYS A 1 101 ? -28.608 -7.260 14.724 1.00 52.56 101 LYS A N 1
ATOM 851 C CA . LYS A 1 101 ? -28.847 -8.718 14.719 1.00 52.56 101 LYS A CA 1
ATOM 852 C C . LYS A 1 101 ? -27.579 -9.563 14.626 1.00 52.56 101 LYS A C 1
ATOM 854 O O . LYS A 1 101 ? -27.672 -10.786 14.730 1.00 52.56 101 LYS A O 1
ATOM 859 N N . GLU A 1 102 ? -26.423 -8.946 14.413 1.00 54.22 102 GLU A N 1
ATOM 860 C CA . GLU A 1 102 ? -25.151 -9.653 14.339 1.00 54.22 102 GLU A CA 1
ATOM 861 C C . GLU A 1 102 ? -24.423 -9.529 15.674 1.00 54.22 102 GLU A C 1
ATOM 863 O O . GLU A 1 102 ? -24.336 -8.462 16.273 1.00 54.22 102 GLU A O 1
ATOM 868 N N . ILE A 1 103 ? -23.917 -10.654 16.176 1.00 54.38 103 ILE A N 1
ATOM 869 C CA . ILE A 1 103 ? -23.043 -10.636 17.348 1.00 54.38 103 ILE A CA 1
ATOM 870 C C . ILE A 1 103 ? -21.774 -9.903 16.908 1.00 54.38 103 ILE A C 1
ATOM 872 O O . ILE A 1 103 ? -21.179 -10.339 15.916 1.00 54.38 103 ILE A O 1
ATOM 876 N N . PRO A 1 104 ? -21.338 -8.835 17.602 1.00 54.25 104 PRO A N 1
ATOM 877 C CA . PRO A 1 104 ? -20.118 -8.148 17.229 1.00 54.25 104 PRO A CA 1
ATOM 878 C C . PRO A 1 104 ? -18.980 -9.159 17.164 1.00 54.25 104 PRO A C 1
ATOM 880 O O . PRO A 1 104 ? -18.724 -9.887 18.128 1.00 54.25 104 PRO A O 1
ATOM 883 N N . ALA A 1 105 ? -18.329 -9.255 16.002 1.00 59.53 105 ALA A N 1
ATOM 884 C CA . ALA A 1 105 ? -17.099 -10.016 15.908 1.00 59.53 105 ALA A CA 1
ATOM 885 C C . ALA A 1 105 ? -16.149 -9.432 16.957 1.00 59.53 105 ALA A C 1
ATOM 887 O O . ALA A 1 105 ? -15.896 -8.230 16.939 1.00 59.53 105 ALA A O 1
ATOM 888 N N . LEU A 1 106 ? -15.666 -10.267 17.886 1.00 74.25 106 LEU A N 1
ATOM 889 C CA . LEU A 1 106 ? -14.621 -9.886 18.837 1.00 74.25 106 LEU A CA 1
ATOM 890 C C . LEU A 1 106 ? -13.574 -9.047 18.095 1.00 74.25 106 LEU A C 1
ATOM 892 O O . LEU A 1 106 ? -13.035 -9.524 17.095 1.00 74.25 106 LEU A O 1
ATOM 896 N N . LEU A 1 107 ? -13.320 -7.816 18.550 1.00 81.56 107 LEU A N 1
ATOM 897 C CA . LEU A 1 107 ? -12.394 -6.886 17.890 1.00 81.56 107 LEU A CA 1
ATOM 898 C C . LEU A 1 107 ? -11.054 -7.568 17.581 1.00 81.56 107 LEU A C 1
ATOM 900 O O . LEU A 1 107 ? -10.526 -7.430 16.485 1.00 81.56 107 LEU A O 1
ATOM 904 N N . GLU A 1 108 ? -10.561 -8.389 18.506 1.00 83.06 108 GLU A N 1
ATOM 905 C CA . GLU A 1 108 ? -9.382 -9.241 18.335 1.00 83.06 108 GLU A CA 1
ATOM 906 C C . GLU A 1 108 ? -9.466 -10.175 17.115 1.00 83.06 108 GLU A C 1
ATOM 908 O O . GLU A 1 108 ? -8.515 -10.279 16.338 1.00 83.06 108 GLU A O 1
ATOM 913 N N . ARG A 1 109 ? -10.611 -10.835 16.903 1.00 84.25 109 ARG A N 1
ATOM 914 C CA . ARG A 1 109 ? -10.844 -11.703 15.740 1.00 84.25 109 ARG A CA 1
ATOM 915 C C . ARG A 1 109 ? -10.870 -10.891 14.450 1.00 84.25 109 ARG A C 1
ATOM 917 O O . ARG A 1 109 ? -10.325 -11.342 13.446 1.00 84.25 109 ARG A O 1
ATOM 924 N N . TRP A 1 110 ? -11.483 -9.709 14.470 1.00 87.81 110 TRP A N 1
ATOM 925 C CA . TRP A 1 110 ? -11.488 -8.824 13.309 1.00 87.81 110 TRP A CA 1
ATOM 926 C C . TRP A 1 110 ? -10.074 -8.326 12.977 1.00 87.81 110 TRP A C 1
ATOM 928 O O . TRP A 1 110 ? -9.633 -8.489 11.845 1.00 87.81 110 TRP A O 1
ATOM 938 N N . LEU A 1 111 ? -9.313 -7.850 13.967 1.00 90.00 111 LEU A N 1
ATOM 939 C CA . LEU A 1 111 ? -7.910 -7.456 13.795 1.00 90.00 111 LEU A CA 1
ATOM 940 C C . LEU A 1 111 ? -7.045 -8.615 13.281 1.00 90.00 111 LEU A C 1
ATOM 942 O O . LEU A 1 111 ? -6.222 -8.418 12.390 1.00 90.00 111 LEU A O 1
ATOM 946 N N . SER A 1 112 ? -7.265 -9.832 13.783 1.00 89.44 112 SER A N 1
ATOM 947 C CA . SER A 1 112 ? -6.575 -11.037 13.303 1.00 89.44 112 SER A CA 1
ATOM 948 C C . SER A 1 112 ? -6.876 -11.328 11.830 1.00 89.44 112 SER A C 1
ATOM 950 O O . SER A 1 112 ? -5.971 -11.698 11.079 1.00 89.44 112 SER A O 1
ATOM 952 N N . ASN A 1 113 ? -8.124 -11.131 11.393 1.00 90.00 113 ASN A N 1
ATOM 953 C CA . ASN A 1 113 ? -8.496 -11.257 9.985 1.00 90.00 113 ASN A CA 1
ATOM 954 C C . ASN A 1 113 ? -7.818 -10.175 9.131 1.00 90.00 113 ASN A C 1
ATOM 956 O O . ASN A 1 113 ? -7.232 -10.515 8.107 1.00 90.00 113 ASN A O 1
ATOM 960 N N . CYS A 1 114 ? -7.801 -8.913 9.577 1.00 91.06 114 CYS A N 1
ATOM 961 C CA . CYS A 1 114 ? -7.093 -7.838 8.874 1.00 91.06 114 CYS A CA 1
ATOM 962 C C . CYS A 1 114 ? -5.598 -8.166 8.710 1.00 91.06 114 CYS A C 1
ATOM 964 O O . CYS A 1 114 ? -5.045 -8.044 7.619 1.00 91.06 114 CYS A O 1
ATOM 966 N N . LEU A 1 115 ? -4.941 -8.660 9.768 1.00 90.31 115 LEU A N 1
ATOM 967 C CA . LEU A 1 115 ? -3.539 -9.099 9.708 1.00 90.31 115 LEU A CA 1
ATOM 968 C C . LEU A 1 115 ? -3.326 -10.255 8.728 1.00 90.31 115 LEU A C 1
ATOM 970 O O . LEU A 1 115 ? -2.312 -10.281 8.028 1.00 90.31 115 LEU A O 1
ATOM 974 N N . LYS A 1 116 ? -4.257 -11.210 8.670 1.00 91.12 116 LYS A N 1
ATOM 975 C CA . LYS A 1 116 ? -4.215 -12.308 7.699 1.00 91.12 116 LYS A CA 1
ATOM 976 C C . LYS A 1 116 ? -4.296 -11.779 6.270 1.00 91.12 116 LYS A C 1
ATOM 978 O O . LYS A 1 116 ? -3.458 -12.166 5.463 1.00 91.12 116 LYS A O 1
ATOM 983 N N . GLU A 1 117 ? -5.232 -10.879 5.985 1.00 89.44 117 GLU A N 1
ATOM 984 C CA . GLU A 1 117 ? -5.380 -10.272 4.658 1.00 89.44 117 GLU A CA 1
ATOM 985 C C . GLU A 1 117 ? -4.129 -9.485 4.251 1.00 89.44 117 GLU A C 1
ATOM 987 O O . GLU A 1 117 ? -3.610 -9.688 3.161 1.00 89.44 117 GLU A O 1
ATOM 992 N N . ILE A 1 118 ? -3.540 -8.687 5.147 1.00 87.00 118 ILE A N 1
ATOM 993 C CA . ILE A 1 118 ? -2.269 -7.986 4.880 1.00 87.00 118 ILE A CA 1
ATOM 994 C C . ILE A 1 118 ? -1.146 -8.974 4.556 1.00 87.00 118 ILE A C 1
ATOM 996 O O . ILE A 1 118 ? -0.369 -8.757 3.625 1.00 87.00 118 ILE A O 1
ATOM 1000 N N . LYS A 1 119 ? -1.036 -10.062 5.330 1.00 87.81 119 LYS A N 1
ATOM 1001 C CA . LYS A 1 119 ? -0.046 -11.122 5.089 1.00 87.81 119 LYS A CA 1
ATOM 1002 C C . LYS A 1 119 ? -0.296 -11.819 3.747 1.00 87.81 119 LYS A C 1
ATOM 1004 O O . LYS A 1 119 ? 0.670 -12.242 3.120 1.00 87.81 119 LYS A O 1
ATOM 1009 N N . GLU A 1 120 ? -1.545 -11.937 3.304 1.00 87.19 120 GLU A N 1
ATOM 1010 C CA . GLU A 1 120 ? -1.903 -12.460 1.981 1.00 87.19 120 GLU A CA 1
ATOM 1011 C C . GLU A 1 120 ? -1.555 -11.469 0.867 1.00 87.19 120 GLU A C 1
ATOM 1013 O O . GLU A 1 120 ? -0.866 -11.862 -0.072 1.00 87.19 120 GLU A O 1
ATOM 1018 N N . TYR A 1 121 ? -1.892 -10.184 1.004 1.00 85.44 121 TYR A N 1
ATOM 1019 C CA . TYR A 1 121 ? -1.505 -9.151 0.040 1.00 85.44 121 TYR A CA 1
ATOM 1020 C C . TYR A 1 121 ? 0.012 -9.072 -0.130 1.00 85.44 121 TYR A C 1
ATOM 1022 O O . TYR A 1 121 ? 0.497 -9.056 -1.255 1.00 85.44 121 TYR A O 1
ATOM 1030 N N . LYS A 1 122 ? 0.783 -9.145 0.964 1.00 84.69 122 LYS A N 1
ATOM 1031 C CA . LYS A 1 122 ? 2.258 -9.184 0.930 1.00 84.69 122 LYS A CA 1
ATOM 1032 C C . LYS A 1 122 ? 2.842 -10.365 0.148 1.00 84.69 122 LYS A C 1
ATOM 1034 O O . LYS A 1 122 ? 4.011 -10.310 -0.223 1.00 84.69 122 LYS A O 1
ATOM 1039 N N . ARG A 1 123 ? 2.075 -11.436 -0.092 1.00 86.06 123 ARG A N 1
ATOM 1040 C CA . ARG A 1 123 ? 2.527 -12.589 -0.893 1.00 86.06 123 ARG A CA 1
ATOM 1041 C C . ARG A 1 123 ? 2.404 -12.349 -2.393 1.00 86.06 123 ARG A C 1
ATOM 1043 O O . ARG A 1 123 ? 3.121 -13.001 -3.146 1.00 86.06 123 ARG A O 1
ATOM 1050 N N . THR A 1 124 ? 1.541 -11.428 -2.815 1.00 85.69 124 THR A N 1
ATOM 1051 C CA . THR A 1 124 ? 1.286 -11.137 -4.227 1.00 85.69 124 THR A CA 1
ATOM 1052 C C . THR A 1 124 ? 1.751 -9.714 -4.539 1.00 85.69 124 THR A C 1
ATOM 1054 O O . THR A 1 124 ? 1.087 -8.762 -4.134 1.00 85.69 124 THR A O 1
ATOM 1057 N N . PRO A 1 125 ? 2.850 -9.512 -5.290 1.00 85.88 125 PRO A N 1
ATOM 1058 C CA . PRO A 1 125 ? 3.403 -8.176 -5.529 1.00 85.88 125 PRO A CA 1
ATOM 1059 C C . PRO A 1 125 ? 2.388 -7.180 -6.106 1.00 85.88 125 PRO A C 1
ATOM 1061 O O . PRO A 1 125 ? 2.318 -6.035 -5.664 1.00 85.88 125 PRO A O 1
ATOM 1064 N N . PHE A 1 126 ? 1.551 -7.614 -7.053 1.00 88.12 126 PHE A N 1
ATOM 1065 C CA . PHE A 1 126 ? 0.524 -6.745 -7.626 1.00 88.12 126 PHE A CA 1
ATOM 1066 C C . PHE A 1 126 ? -0.510 -6.280 -6.608 1.00 88.12 126 PHE A C 1
ATOM 1068 O O . PHE A 1 126 ? -0.960 -5.138 -6.680 1.00 88.12 126 PHE A O 1
ATOM 1075 N N . ASP A 1 127 ? -0.894 -7.135 -5.668 1.00 85.94 127 ASP A N 1
ATOM 1076 C CA . ASP A 1 127 ? -1.853 -6.735 -4.650 1.00 85.94 127 ASP A CA 1
ATOM 1077 C C . ASP A 1 127 ? -1.178 -5.921 -3.556 1.00 85.94 127 ASP A C 1
ATOM 1079 O O . ASP A 1 127 ? -1.785 -4.984 -3.071 1.00 85.94 127 ASP A O 1
ATOM 1083 N N . TYR A 1 128 ? 0.091 -6.175 -3.230 1.00 87.88 128 TYR A N 1
ATOM 1084 C CA . TYR A 1 128 ? 0.810 -5.382 -2.234 1.00 87.88 128 TYR A CA 1
ATOM 1085 C C . TYR A 1 128 ? 1.098 -3.939 -2.680 1.00 87.88 128 TYR A C 1
ATOM 1087 O O . TYR A 1 128 ? 1.020 -3.017 -1.868 1.00 87.88 128 TYR A O 1
ATOM 1095 N N . TYR A 1 129 ? 1.459 -3.729 -3.951 1.00 88.38 129 TYR A N 1
ATOM 1096 C CA . TYR A 1 129 ? 1.910 -2.421 -4.447 1.00 88.38 129 TYR A CA 1
ATOM 1097 C C . TYR A 1 129 ? 0.818 -1.593 -5.130 1.00 88.38 129 TYR A C 1
ATOM 1099 O O . TYR A 1 129 ? 0.927 -0.369 -5.183 1.00 88.38 129 TYR A O 1
ATOM 1107 N N . PHE A 1 130 ? -0.232 -2.244 -5.636 1.00 87.12 130 PHE A N 1
ATOM 1108 C CA . PHE A 1 130 ? -1.336 -1.589 -6.346 1.00 87.12 130 PHE A CA 1
ATOM 1109 C C . PHE A 1 130 ? -2.681 -1.774 -5.624 1.00 87.12 130 PHE A C 1
ATOM 1111 O O . PHE A 1 130 ? -3.728 -1.669 -6.264 1.00 87.12 130 PHE A O 1
ATOM 1118 N N . TYR A 1 131 ? -2.680 -2.106 -4.325 1.00 81.56 131 TYR A N 1
ATOM 1119 C CA . TYR A 1 131 ? -3.915 -2.286 -3.553 1.00 81.56 131 TYR A CA 1
ATOM 1120 C C . TYR A 1 131 ? -4.782 -1.027 -3.609 1.00 81.56 131 TYR A C 1
ATOM 1122 O O . TYR A 1 131 ? -4.284 0.057 -3.303 1.00 81.56 131 TYR A O 1
ATOM 1130 N N . ASP A 1 132 ? -6.048 -1.188 -4.012 1.00 70.81 132 ASP A N 1
ATOM 1131 C CA . ASP A 1 132 ? -7.083 -0.137 -4.069 1.00 70.81 132 ASP A CA 1
ATOM 1132 C C . ASP A 1 132 ? -6.650 1.173 -4.766 1.00 70.81 132 ASP A C 1
ATOM 1134 O O . ASP A 1 132 ? -7.274 2.222 -4.637 1.00 70.81 132 ASP A O 1
ATOM 1138 N N . SER A 1 133 ? -5.546 1.118 -5.517 1.00 77.88 133 SER A N 1
ATOM 1139 C CA . SER A 1 133 ? -4.937 2.283 -6.138 1.00 77.88 133 SER A CA 1
ATOM 1140 C C . SER A 1 133 ? -5.474 2.398 -7.559 1.00 77.88 133 SER A C 1
ATOM 1142 O O . SER A 1 133 ? -5.373 1.431 -8.327 1.00 77.88 133 SER A O 1
ATOM 1144 N N . PRO A 1 134 ? -6.030 3.553 -7.944 1.00 83.44 134 PRO A N 1
ATOM 1145 C CA . PRO A 1 134 ? -6.434 3.768 -9.317 1.00 83.44 134 PRO A CA 1
ATOM 1146 C C . PRO A 1 134 ? -5.203 3.801 -10.233 1.00 83.44 134 PRO A C 1
ATOM 1148 O O . PRO A 1 134 ? -4.058 3.987 -9.806 1.00 83.44 134 PRO A O 1
ATOM 1151 N N . TYR A 1 135 ? -5.429 3.540 -11.515 1.00 87.25 135 TYR A N 1
ATOM 1152 C CA . TYR A 1 135 ? -4.368 3.490 -12.508 1.00 87.25 135 TYR A CA 1
ATOM 1153 C C . TYR A 1 135 ? -4.849 3.999 -13.864 1.00 87.25 135 TYR A C 1
ATOM 1155 O O . TYR A 1 135 ? -6.005 3.817 -14.246 1.00 87.25 135 TYR A O 1
ATOM 1163 N N . LEU A 1 136 ? -3.932 4.615 -14.609 1.00 86.88 136 LEU A N 1
ATOM 1164 C CA . LEU A 1 136 ? -4.172 5.208 -15.921 1.00 86.88 136 LEU A CA 1
ATOM 1165 C C . LEU A 1 136 ? -3.181 4.648 -16.940 1.00 86.88 136 LEU A C 1
ATOM 1167 O O . LEU A 1 136 ? -1.991 4.523 -16.654 1.00 86.88 136 LEU A O 1
ATOM 1171 N N . ASN A 1 137 ? -3.653 4.345 -18.151 1.00 84.75 137 ASN A N 1
ATOM 1172 C CA . ASN A 1 137 ? -2.766 3.955 -19.244 1.00 84.75 137 ASN A CA 1
ATOM 1173 C C . ASN A 1 137 ? -2.093 5.197 -19.847 1.00 84.75 137 ASN A C 1
ATOM 1175 O O . ASN A 1 137 ? -2.771 6.087 -20.355 1.00 84.75 137 ASN A O 1
ATOM 1179 N N . TYR A 1 138 ? -0.763 5.238 -19.799 1.00 81.94 138 TYR A N 1
ATOM 1180 C CA . TYR A 1 138 ? 0.082 6.300 -20.354 1.00 81.94 138 TYR A CA 1
ATOM 1181 C C . TYR A 1 138 ? 1.021 5.799 -21.464 1.00 81.94 138 TYR A C 1
ATOM 1183 O O . TYR A 1 138 ? 1.803 6.579 -22.015 1.00 81.94 138 TYR A O 1
ATOM 1191 N N . GLY A 1 139 ? 0.959 4.509 -21.806 1.00 75.94 139 GLY A N 1
ATOM 1192 C CA . GLY A 1 139 ? 1.735 3.910 -22.886 1.00 75.94 139 GLY A CA 1
ATOM 1193 C C . GLY A 1 139 ? 0.891 3.553 -24.107 1.00 75.94 139 GLY A C 1
ATOM 1194 O O . GLY A 1 139 ? -0.330 3.435 -24.051 1.00 75.94 139 GLY A O 1
ATOM 1195 N N . MET A 1 140 ? 1.569 3.347 -25.233 1.00 73.06 140 MET A N 1
ATOM 1196 C CA . MET A 1 140 ? 0.970 2.794 -26.444 1.00 73.06 140 MET A CA 1
ATOM 1197 C C . MET A 1 140 ? 1.385 1.328 -26.574 1.00 73.06 140 MET A C 1
ATOM 1199 O O . MET A 1 140 ? 2.565 1.024 -26.781 1.00 73.06 140 MET A O 1
ATOM 1203 N N . VAL A 1 141 ? 0.411 0.425 -26.450 1.00 69.75 141 VAL A N 1
ATOM 1204 C CA . VAL A 1 141 ? 0.616 -1.024 -26.587 1.00 69.75 141 VAL A CA 1
ATOM 1205 C C . VAL A 1 141 ? 1.241 -1.321 -27.953 1.00 69.75 141 VAL A C 1
ATOM 1207 O O . VAL A 1 141 ? 0.782 -0.821 -28.979 1.00 69.75 141 VAL A O 1
ATOM 1210 N N . GLY A 1 142 ? 2.325 -2.096 -27.969 1.00 66.31 142 GLY A N 1
ATOM 1211 C CA . GLY A 1 142 ? 3.034 -2.472 -29.197 1.00 66.31 142 GLY A CA 1
ATOM 1212 C C . GLY A 1 142 ? 3.935 -1.390 -29.815 1.00 66.31 142 GLY A C 1
ATOM 1213 O O . GLY A 1 142 ? 4.649 -1.690 -30.770 1.00 66.31 142 GLY A O 1
ATOM 1214 N N . ILE A 1 143 ? 3.981 -0.161 -29.276 1.00 73.62 143 ILE A N 1
ATOM 1215 C CA . ILE A 1 143 ? 4.816 0.940 -29.802 1.00 73.62 143 ILE A CA 1
ATOM 1216 C C . ILE A 1 143 ? 5.928 1.308 -28.805 1.00 73.62 143 ILE A C 1
ATOM 1218 O O . ILE A 1 143 ? 5.952 2.391 -28.219 1.00 73.62 143 ILE A O 1
ATOM 1222 N N . SER A 1 144 ? 6.888 0.395 -28.631 1.00 72.75 144 SER A N 1
ATOM 1223 C CA . SER A 1 144 ? 7.916 0.466 -27.577 1.00 72.75 144 SER A CA 1
ATOM 1224 C C . SER A 1 144 ? 8.720 1.779 -27.541 1.00 72.75 144 SER A C 1
ATOM 1226 O O . SER A 1 144 ? 8.834 2.392 -26.483 1.00 72.75 144 SER A O 1
ATOM 1228 N N . ASN A 1 145 ? 9.236 2.272 -28.675 1.00 75.06 145 ASN A N 1
ATOM 1229 C CA . ASN A 1 145 ? 10.056 3.497 -28.683 1.00 75.06 145 ASN A CA 1
ATOM 1230 C C . ASN A 1 145 ? 9.258 4.749 -28.288 1.00 75.06 145 ASN A C 1
ATOM 1232 O O . ASN A 1 145 ? 9.768 5.622 -27.584 1.00 75.06 145 ASN A O 1
ATOM 1236 N N . THR A 1 146 ? 8.001 4.846 -28.727 1.00 80.81 146 THR A N 1
ATOM 1237 C CA . THR A 1 146 ? 7.118 5.957 -28.353 1.00 80.81 146 THR A CA 1
ATOM 1238 C C . THR A 1 146 ? 6.782 5.883 -26.870 1.00 80.81 146 THR A C 1
ATOM 1240 O O . THR A 1 146 ? 6.928 6.881 -26.168 1.00 80.81 146 THR A O 1
ATOM 1243 N N . THR A 1 147 ? 6.431 4.698 -26.369 1.00 84.25 147 THR A N 1
ATOM 1244 C CA . THR A 1 147 ? 6.150 4.474 -24.945 1.00 84.25 147 THR A CA 1
ATOM 1245 C C . THR A 1 147 ? 7.365 4.779 -24.063 1.00 84.25 147 THR A C 1
ATOM 1247 O O . THR A 1 147 ? 7.207 5.401 -23.016 1.00 84.25 147 THR A O 1
ATOM 1250 N N . ALA A 1 148 ? 8.586 4.451 -24.500 1.00 86.38 148 ALA A N 1
ATOM 1251 C CA . ALA A 1 148 ? 9.819 4.801 -23.790 1.00 86.38 148 ALA A CA 1
ATOM 1252 C C . ALA A 1 148 ? 10.048 6.322 -23.697 1.00 86.38 148 ALA A C 1
ATOM 1254 O O . ALA A 1 148 ? 10.438 6.836 -22.647 1.00 86.38 148 ALA A O 1
ATOM 1255 N N . ASN A 1 149 ? 9.760 7.067 -24.769 1.00 86.62 149 ASN A N 1
ATOM 1256 C CA . ASN A 1 149 ? 9.832 8.530 -24.745 1.00 86.62 149 ASN A CA 1
ATOM 1257 C C . ASN A 1 149 ? 8.736 9.148 -23.866 1.00 86.62 149 ASN A C 1
ATOM 1259 O O . ASN A 1 149 ? 9.018 10.089 -23.125 1.00 86.62 149 ASN A O 1
ATOM 1263 N N . LEU A 1 150 ? 7.513 8.607 -23.903 1.00 88.75 150 LEU A N 1
ATOM 1264 C CA . LEU A 1 150 ? 6.425 9.028 -23.013 1.00 88.75 150 LEU A CA 1
ATOM 1265 C C . LEU A 1 150 ? 6.788 8.788 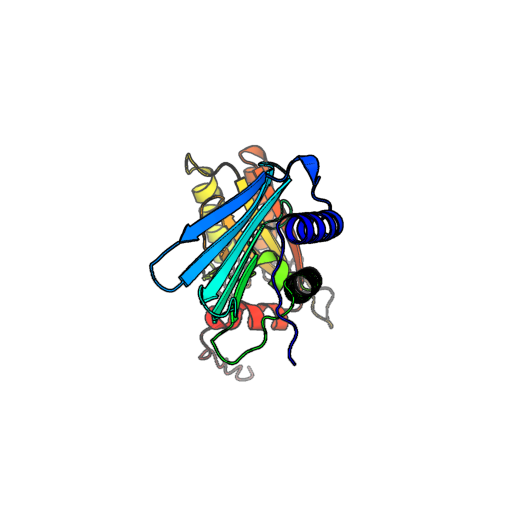-21.546 1.00 88.75 150 LEU A C 1
ATOM 1267 O O . LEU A 1 150 ? 6.618 9.686 -20.728 1.00 88.75 150 LEU A O 1
ATOM 1271 N N . PHE A 1 151 ? 7.365 7.628 -21.223 1.00 91.94 151 PHE A N 1
ATOM 1272 C CA . PHE A 1 151 ? 7.883 7.336 -19.888 1.00 91.94 151 PHE A CA 1
ATOM 1273 C C . PHE A 1 151 ? 8.893 8.397 -19.441 1.00 91.94 151 PHE A C 1
ATOM 1275 O O . PHE A 1 151 ? 8.760 8.964 -18.356 1.00 91.94 151 PHE A O 1
ATOM 1282 N N . LYS A 1 152 ? 9.878 8.712 -20.294 1.00 91.88 152 LYS A N 1
ATOM 1283 C CA . LYS A 1 152 ? 10.895 9.731 -20.009 1.00 91.88 152 LYS A CA 1
ATOM 1284 C C . LYS A 1 152 ? 10.261 11.095 -19.725 1.00 91.88 152 LYS A C 1
ATOM 1286 O O . LYS A 1 152 ? 10.583 11.715 -18.713 1.00 91.88 152 LYS A O 1
ATOM 1291 N N . ILE A 1 153 ? 9.368 11.559 -20.601 1.00 90.50 153 ILE A N 1
ATOM 1292 C CA . ILE A 1 153 ? 8.685 12.852 -20.452 1.00 90.50 153 ILE A CA 1
ATOM 1293 C C . ILE A 1 153 ? 7.898 12.890 -19.139 1.00 90.50 153 ILE A C 1
ATOM 1295 O O . ILE A 1 153 ? 8.034 13.848 -18.381 1.00 90.50 153 ILE A O 1
ATOM 1299 N N . THR A 1 154 ? 7.140 11.836 -18.835 1.00 91.00 154 THR A N 1
ATOM 1300 C CA . THR A 1 154 ? 6.346 11.735 -17.605 1.00 91.00 154 THR A CA 1
ATOM 1301 C C . THR A 1 154 ? 7.224 11.739 -16.354 1.00 91.00 154 THR A C 1
ATOM 1303 O O . THR A 1 154 ? 6.940 12.483 -15.419 1.00 91.00 154 THR A O 1
ATOM 1306 N N . LEU A 1 155 ? 8.319 10.971 -16.336 1.00 92.31 155 LEU A N 1
ATOM 1307 C CA . LEU A 1 155 ? 9.233 10.894 -15.192 1.00 92.31 155 LEU A CA 1
ATOM 1308 C C . LEU A 1 155 ? 9.865 12.254 -14.867 1.00 92.31 155 LEU A C 1
ATOM 1310 O O . LEU A 1 155 ? 9.830 12.697 -13.719 1.00 92.31 155 LEU A O 1
ATOM 1314 N N . PHE A 1 156 ? 10.421 12.940 -15.867 1.00 90.94 156 PHE A N 1
ATOM 1315 C CA . PHE A 1 156 ? 11.027 14.256 -15.649 1.00 90.94 156 PHE A CA 1
ATOM 1316 C C . PHE A 1 156 ? 9.981 15.353 -15.421 1.00 90.94 156 PHE A C 1
ATOM 1318 O O . PHE A 1 156 ? 10.237 16.280 -14.658 1.00 90.94 156 PHE A O 1
ATOM 1325 N N . GLY A 1 157 ? 8.794 15.243 -16.025 1.00 88.38 157 GLY A N 1
ATOM 1326 C CA . GLY A 1 157 ? 7.661 16.122 -15.733 1.00 88.38 157 GLY A CA 1
ATOM 1327 C C . GLY A 1 157 ? 7.237 16.039 -14.265 1.00 88.38 157 GLY A C 1
ATOM 1328 O O . GLY A 1 157 ? 7.102 17.070 -13.607 1.00 88.38 157 GLY A O 1
ATOM 1329 N N . ALA A 1 158 ? 7.125 14.822 -13.725 1.00 86.50 158 ALA A N 1
ATOM 1330 C CA . ALA A 1 158 ? 6.838 14.599 -12.312 1.00 86.50 158 ALA A CA 1
ATOM 1331 C C . ALA A 1 158 ? 7.918 15.222 -11.413 1.00 86.50 158 ALA A C 1
ATOM 1333 O O . ALA A 1 158 ? 7.592 15.996 -10.520 1.00 86.50 158 ALA A O 1
ATOM 1334 N N . LEU A 1 159 ? 9.200 14.962 -11.685 1.00 85.69 159 LEU A N 1
ATOM 1335 C CA . LEU A 1 159 ? 10.317 15.462 -10.867 1.00 85.69 159 LEU A CA 1
ATOM 1336 C C . LEU A 1 159 ? 10.513 16.983 -10.914 1.00 85.69 159 LEU A C 1
ATOM 1338 O O . LEU A 1 159 ? 11.062 17.554 -9.977 1.00 85.69 159 LEU A O 1
ATOM 1342 N N . ASN A 1 160 ? 10.084 17.643 -11.992 1.00 82.69 160 ASN A N 1
ATOM 1343 C CA . ASN A 1 160 ? 10.145 19.101 -12.110 1.00 82.69 160 ASN A CA 1
ATOM 1344 C C . ASN A 1 160 ? 8.994 19.813 -11.380 1.00 82.69 160 ASN A C 1
ATOM 1346 O O . ASN A 1 160 ? 8.997 21.041 -11.280 1.00 82.69 160 ASN A O 1
ATOM 1350 N N . THR A 1 161 ? 8.011 19.071 -10.867 1.00 79.81 161 THR A N 1
ATOM 1351 C CA . THR A 1 161 ? 6.935 19.644 -10.056 1.00 79.81 161 THR A CA 1
ATOM 1352 C C . THR A 1 161 ? 7.466 19.914 -8.647 1.00 79.81 161 THR A C 1
ATOM 1354 O O . THR A 1 161 ? 7.968 19.004 -7.993 1.00 79.81 161 THR A O 1
ATOM 1357 N N . ILE A 1 162 ? 7.357 21.163 -8.173 1.00 60.75 162 ILE A N 1
ATOM 1358 C CA . ILE A 1 162 ? 7.989 21.671 -6.932 1.00 60.75 162 ILE A CA 1
ATOM 1359 C C . ILE A 1 162 ? 7.696 20.791 -5.698 1.00 60.75 162 ILE A C 1
ATOM 1361 O O . ILE A 1 162 ? 8.550 20.651 -4.817 1.00 60.75 162 ILE A O 1
ATOM 1365 N N . ASP A 1 163 ? 6.526 20.155 -5.664 1.00 66.94 163 ASP A N 1
ATOM 1366 C CA . ASP A 1 163 ? 6.049 19.358 -4.531 1.00 66.94 163 ASP A CA 1
ATOM 1367 C C . ASP A 1 163 ? 6.455 17.872 -4.589 1.00 66.94 163 ASP A C 1
ATOM 1369 O O . ASP A 1 163 ? 6.328 17.149 -3.598 1.00 66.94 163 ASP A O 1
ATOM 1373 N N . ILE A 1 164 ? 7.001 17.398 -5.714 1.00 68.31 164 ILE A N 1
ATOM 1374 C CA . ILE A 1 164 ? 7.272 15.974 -5.950 1.00 68.31 164 ILE A CA 1
ATOM 1375 C C . ILE A 1 164 ? 8.773 15.704 -5.843 1.00 68.31 164 ILE A C 1
ATOM 1377 O O . ILE A 1 164 ? 9.526 15.745 -6.812 1.00 68.31 164 ILE A O 1
ATOM 1381 N N . LYS A 1 165 ? 9.227 15.379 -4.629 1.00 68.88 165 LYS A N 1
ATOM 1382 C CA . LYS A 1 165 ? 10.640 15.028 -4.361 1.00 68.88 165 LYS A CA 1
ATOM 1383 C C . LYS A 1 165 ? 10.923 13.531 -4.385 1.00 68.88 165 LYS A C 1
ATOM 1385 O O . LYS A 1 165 ? 12.086 13.125 -4.318 1.00 68.88 165 LYS A O 1
ATOM 1390 N N . GLN A 1 166 ? 9.873 12.716 -4.449 1.00 84.75 166 GLN A N 1
ATOM 1391 C CA . GLN A 1 166 ? 9.969 11.266 -4.493 1.00 84.75 166 GLN A CA 1
ATOM 1392 C C . GLN A 1 166 ? 9.076 10.709 -5.602 1.00 84.75 166 GLN A C 1
ATOM 1394 O O . GLN A 1 166 ? 7.971 11.194 -5.821 1.00 84.75 166 GLN A O 1
ATOM 1399 N N . VAL A 1 167 ? 9.549 9.678 -6.293 1.00 90.06 167 VAL A N 1
ATOM 1400 C CA . VAL A 1 167 ? 8.777 8.949 -7.304 1.00 90.06 167 VAL A CA 1
ATOM 1401 C C . VAL A 1 167 ? 8.983 7.459 -7.077 1.00 90.06 167 VAL A C 1
ATOM 1403 O O . VAL A 1 167 ? 10.113 7.010 -6.869 1.00 90.06 167 VAL A O 1
ATOM 1406 N N . TRP A 1 168 ? 7.895 6.698 -7.097 1.00 92.19 168 TRP A N 1
ATOM 1407 C CA . TRP A 1 168 ? 7.950 5.243 -7.141 1.00 92.19 168 TRP A CA 1
ATOM 1408 C C . TRP A 1 168 ? 7.899 4.773 -8.589 1.00 92.19 168 TRP A C 1
ATOM 1410 O O . TRP A 1 168 ? 7.121 5.290 -9.390 1.00 92.19 168 TRP A O 1
ATOM 1420 N N . ILE A 1 169 ? 8.732 3.794 -8.921 1.00 94.12 169 ILE A N 1
ATOM 1421 C CA . ILE A 1 169 ? 8.766 3.161 -10.234 1.00 94.12 169 ILE A CA 1
ATOM 1422 C C . ILE A 1 169 ? 8.642 1.658 -10.026 1.00 94.12 169 ILE A C 1
ATOM 1424 O O . ILE A 1 169 ? 9.533 1.053 -9.433 1.00 94.12 169 ILE A O 1
ATOM 1428 N N . ALA A 1 170 ? 7.561 1.056 -10.517 1.00 94.00 170 ALA A N 1
ATOM 1429 C CA . ALA A 1 170 ? 7.463 -0.395 -10.603 1.00 94.00 170 ALA A CA 1
ATOM 1430 C C . ALA A 1 170 ? 8.034 -0.851 -11.948 1.00 94.00 170 ALA A C 1
ATOM 1432 O O . ALA A 1 170 ? 7.534 -0.455 -13.002 1.00 94.00 170 ALA A O 1
ATOM 1433 N N . ARG A 1 171 ? 9.083 -1.669 -11.909 1.00 93.06 171 ARG A N 1
ATOM 1434 C CA . ARG A 1 171 ? 9.660 -2.363 -13.058 1.00 93.06 171 ARG A CA 1
ATOM 1435 C C . ARG A 1 171 ? 9.103 -3.781 -13.073 1.00 93.06 171 ARG A C 1
ATOM 1437 O O . ARG A 1 171 ? 9.427 -4.595 -12.211 1.00 93.06 171 ARG A O 1
ATOM 1444 N N . ILE A 1 172 ? 8.248 -4.057 -14.048 1.00 92.19 172 ILE A N 1
ATOM 1445 C CA . ILE A 1 172 ? 7.523 -5.319 -14.163 1.00 92.19 172 ILE A CA 1
ATOM 1446 C C . ILE A 1 172 ? 8.182 -6.118 -15.280 1.00 92.19 172 ILE A C 1
ATOM 1448 O O . ILE A 1 172 ? 8.042 -5.789 -16.461 1.00 92.19 172 ILE A O 1
ATOM 1452 N N . ARG A 1 173 ? 8.946 -7.136 -14.893 1.00 89.62 173 ARG A N 1
ATOM 1453 C CA . ARG A 1 173 ? 9.625 -8.045 -15.808 1.00 89.62 173 ARG A CA 1
ATOM 1454 C C . ARG A 1 173 ? 8.678 -9.177 -16.174 1.00 89.62 173 ARG A C 1
ATOM 1456 O O . ARG A 1 173 ? 8.297 -9.971 -15.315 1.00 89.62 173 ARG A O 1
ATOM 1463 N N . HIS A 1 174 ? 8.370 -9.279 -17.462 1.00 87.50 174 HIS A N 1
ATOM 1464 C CA . HIS A 1 174 ? 7.535 -10.343 -17.999 1.00 87.50 174 HIS A CA 1
ATOM 1465 C C . HIS A 1 174 ? 8.371 -11.588 -18.261 1.00 87.50 174 HIS A C 1
ATOM 1467 O O . HIS A 1 174 ? 9.212 -11.607 -19.162 1.00 87.50 174 HIS A O 1
ATOM 1473 N N . ILE A 1 175 ? 8.151 -12.625 -17.459 1.00 80.88 175 ILE A N 1
ATOM 1474 C CA . ILE A 1 175 ? 8.821 -13.917 -17.593 1.00 80.88 175 ILE A CA 1
ATOM 1475 C C . ILE A 1 175 ? 7.979 -14.806 -18.507 1.00 80.88 175 ILE A C 1
ATOM 1477 O O . ILE A 1 175 ? 6.846 -15.165 -18.178 1.00 80.88 175 ILE A O 1
ATOM 1481 N N . ARG A 1 176 ? 8.541 -15.183 -19.657 1.00 70.75 176 ARG A N 1
ATOM 1482 C CA . ARG A 1 176 ? 7.973 -16.203 -20.543 1.00 70.75 176 ARG A CA 1
ATOM 1483 C C . ARG A 1 176 ? 8.543 -17.570 -20.177 1.00 70.75 176 ARG A C 1
ATOM 1485 O O . ARG A 1 176 ? 9.710 -17.686 -19.812 1.00 70.75 176 ARG A O 1
ATOM 1492 N N . LYS A 1 177 ? 7.704 -18.607 -20.235 1.00 64.38 177 LYS A N 1
ATOM 1493 C CA . LYS A 1 177 ? 8.104 -19.983 -19.887 1.00 64.38 177 LYS A CA 1
ATOM 1494 C C . LYS A 1 177 ? 9.065 -20.593 -20.911 1.00 64.38 177 LYS A C 1
ATOM 1496 O O . LYS A 1 177 ? 9.875 -21.437 -20.538 1.00 64.38 177 LYS A O 1
ATOM 1501 N N . ASP A 1 178 ? 8.983 -20.140 -22.160 1.00 61.50 178 ASP A N 1
ATOM 1502 C CA . ASP A 1 178 ? 9.521 -20.882 -23.305 1.00 61.50 178 ASP A CA 1
ATOM 1503 C C . ASP A 1 178 ? 10.774 -20.254 -23.923 1.00 61.50 178 ASP A C 1
ATOM 1505 O O . ASP A 1 178 ? 11.532 -20.928 -24.618 1.00 61.50 178 ASP A O 1
ATOM 1509 N N . ASP A 1 179 ? 11.043 -18.981 -23.647 1.00 57.50 179 ASP A N 1
ATOM 1510 C CA . ASP A 1 179 ? 12.221 -18.293 -24.138 1.00 57.50 179 ASP A CA 1
ATOM 1511 C C . ASP A 1 179 ? 12.790 -17.384 -23.044 1.00 57.50 179 ASP A C 1
ATOM 1513 O O . ASP A 1 179 ? 12.077 -16.690 -22.332 1.00 57.50 179 ASP A O 1
ATOM 1517 N N . LEU A 1 180 ? 14.113 -17.383 -22.860 1.00 57.91 180 LEU A N 1
ATOM 1518 C CA . LEU A 1 180 ? 14.804 -16.554 -21.854 1.00 57.91 180 LEU A CA 1
ATOM 1519 C C . LEU A 1 180 ? 14.649 -15.034 -22.101 1.00 57.91 180 LEU A C 1
ATOM 1521 O O . LEU A 1 180 ? 15.308 -14.229 -21.437 1.00 57.91 180 LEU A O 1
ATOM 1525 N N . TYR A 1 181 ? 13.816 -14.651 -23.069 1.00 61.62 181 TYR A N 1
ATOM 1526 C CA . TYR A 1 181 ? 13.490 -13.293 -23.441 1.00 61.62 181 TYR A CA 1
ATOM 1527 C C . TYR A 1 181 ? 12.591 -12.644 -22.393 1.00 61.62 181 TYR A C 1
ATOM 1529 O O . TYR A 1 181 ? 11.620 -13.222 -21.906 1.00 61.62 181 TYR A O 1
ATOM 1537 N N . ARG A 1 182 ? 12.926 -11.401 -22.050 1.00 70.12 182 ARG A N 1
ATOM 1538 C CA . ARG A 1 182 ? 12.192 -10.614 -21.062 1.00 70.12 182 ARG A CA 1
ATOM 1539 C C . ARG A 1 182 ? 11.682 -9.352 -21.729 1.00 70.12 182 ARG A C 1
ATOM 1541 O O . ARG A 1 182 ? 12.476 -8.563 -22.244 1.00 70.12 182 ARG A O 1
ATOM 1548 N N . SER A 1 183 ? 10.368 -9.168 -21.708 1.00 82.19 183 SER A N 1
ATOM 1549 C CA . SER A 1 183 ? 9.749 -7.874 -21.987 1.00 82.19 183 SER A CA 1
ATOM 1550 C C . SER A 1 183 ? 9.499 -7.141 -20.672 1.00 82.19 183 SER A C 1
ATOM 1552 O O . SER A 1 183 ? 9.504 -7.744 -19.595 1.00 82.19 183 SER A O 1
ATOM 1554 N N . PHE A 1 184 ? 9.320 -5.826 -20.746 1.00 87.69 184 PHE A N 1
ATOM 1555 C CA . PHE A 1 184 ? 9.115 -5.005 -19.559 1.00 87.69 184 PHE A CA 1
ATOM 1556 C C . PHE A 1 184 ? 7.908 -4.095 -19.719 1.00 87.69 184 PHE A C 1
ATOM 1558 O O . PHE A 1 184 ? 7.691 -3.469 -20.760 1.00 87.69 184 PHE A O 1
ATOM 1565 N N . SER A 1 185 ? 7.146 -3.989 -18.640 1.00 90.00 185 SER A N 1
ATOM 1566 C CA . SER A 1 185 ? 6.212 -2.894 -18.409 1.00 90.00 185 SER A CA 1
ATOM 1567 C C . SER A 1 185 ? 6.682 -2.082 -17.216 1.00 90.00 185 SER A C 1
ATOM 1569 O O . SER A 1 185 ? 7.394 -2.581 -16.343 1.00 90.00 185 SER A O 1
ATOM 1571 N N . TYR A 1 186 ? 6.298 -0.814 -17.192 1.00 92.81 186 TYR A N 1
ATOM 1572 C CA . TYR A 1 186 ? 6.665 0.083 -16.107 1.00 92.81 186 TYR A CA 1
ATOM 1573 C C . TYR A 1 186 ? 5.427 0.768 -15.555 1.00 92.81 186 TYR A C 1
ATOM 1575 O O . TYR A 1 186 ? 4.454 0.982 -16.274 1.00 92.81 186 TYR A O 1
ATOM 1583 N N . ALA A 1 187 ? 5.478 1.144 -14.286 1.00 93.12 187 ALA A N 1
ATOM 1584 C CA . ALA A 1 187 ? 4.500 2.029 -13.677 1.00 93.12 187 ALA A CA 1
ATOM 1585 C C . ALA A 1 187 ? 5.218 3.153 -12.934 1.00 93.12 187 ALA A C 1
ATOM 1587 O O . ALA A 1 187 ? 6.229 2.902 -12.279 1.00 93.12 187 ALA A O 1
ATOM 1588 N N . ILE A 1 188 ? 4.701 4.376 -13.022 1.00 93.06 188 ILE A N 1
ATOM 1589 C CA . ILE A 1 188 ? 5.192 5.532 -12.266 1.00 93.06 188 ILE A CA 1
ATOM 1590 C C . ILE A 1 188 ? 4.099 5.970 -11.296 1.00 93.06 188 ILE A C 1
ATOM 1592 O O . ILE A 1 188 ? 2.965 6.179 -11.713 1.00 93.06 188 ILE A O 1
ATOM 1596 N N . LEU A 1 189 ? 4.453 6.169 -10.029 1.00 90.88 189 LEU A N 1
ATOM 1597 C CA . LEU A 1 189 ? 3.613 6.856 -9.052 1.00 90.88 189 LEU A CA 1
ATOM 1598 C C . LEU A 1 189 ? 4.385 8.053 -8.479 1.00 90.88 189 LEU A C 1
ATOM 1600 O O . LEU A 1 189 ? 5.292 7.878 -7.651 1.00 90.88 189 LEU A O 1
ATOM 1604 N N . PRO A 1 190 ? 4.072 9.278 -8.930 1.00 83.31 190 PRO A N 1
ATOM 1605 C CA . PRO A 1 190 ? 4.618 10.491 -8.340 1.00 83.31 190 PRO A CA 1
ATOM 1606 C C . PRO A 1 190 ? 4.128 10.658 -6.894 1.00 83.31 190 PRO A C 1
ATOM 1608 O O . PRO A 1 190 ? 2.958 10.429 -6.596 1.00 83.31 190 PRO A O 1
ATOM 1611 N N . TYR A 1 191 ? 5.005 11.065 -5.973 1.00 72.06 191 TYR A N 1
ATOM 1612 C CA . TYR A 1 191 ? 4.605 11.315 -4.585 1.00 72.06 191 TYR A CA 1
ATOM 1613 C C . TYR A 1 191 ? 3.542 12.420 -4.506 1.00 72.06 191 TYR A C 1
ATOM 1615 O O . TYR A 1 191 ? 3.741 13.503 -5.051 1.00 72.06 191 TYR A O 1
ATOM 1623 N N . GLY A 1 192 ? 2.431 12.145 -3.817 1.00 64.56 192 GLY A N 1
ATOM 1624 C CA . GLY A 1 192 ? 1.290 13.061 -3.704 1.00 64.56 192 GLY A CA 1
ATOM 1625 C C . GLY A 1 192 ? 0.224 12.906 -4.795 1.00 64.56 192 GLY A C 1
ATOM 1626 O O . GLY A 1 192 ? -0.794 13.589 -4.727 1.00 64.56 192 GLY A O 1
ATOM 1627 N N . GLN A 1 193 ? 0.419 12.013 -5.772 1.00 68.44 193 GLN A N 1
ATOM 1628 C CA . GLN A 1 193 ? -0.640 11.576 -6.685 1.00 68.44 193 GLN A CA 1
ATOM 1629 C C . GLN A 1 193 ? -1.280 10.268 -6.212 1.00 68.44 193 GLN A C 1
ATOM 1631 O O . GLN A 1 193 ? -0.694 9.533 -5.418 1.00 68.44 193 GLN A O 1
ATOM 1636 N N . ILE A 1 194 ? -2.496 10.012 -6.699 1.00 70.06 194 ILE A N 1
ATOM 1637 C CA . ILE A 1 194 ? -3.304 8.843 -6.328 1.00 70.06 194 ILE A CA 1
ATOM 1638 C C . ILE A 1 194 ? -3.190 7.742 -7.398 1.00 70.06 194 ILE A C 1
ATOM 1640 O O . ILE A 1 194 ? -3.230 6.561 -7.068 1.00 70.06 194 ILE A O 1
ATOM 1644 N N . ASP A 1 195 ? -2.996 8.117 -8.668 1.00 86.12 195 ASP A N 1
ATOM 1645 C CA . ASP A 1 195 ? -3.023 7.182 -9.793 1.00 86.12 195 ASP A CA 1
ATOM 1646 C C . ASP A 1 195 ? -1.635 6.661 -10.186 1.00 86.12 195 ASP A C 1
ATOM 1648 O O . ASP A 1 195 ? -0.700 7.429 -10.433 1.00 86.12 195 ASP A O 1
ATOM 1652 N N . TRP A 1 196 ? -1.519 5.343 -10.356 1.00 90.75 196 TRP A N 1
ATOM 1653 C CA . TRP A 1 196 ? -0.378 4.745 -11.045 1.00 90.75 196 TRP A CA 1
ATOM 1654 C C . TRP A 1 196 ? -0.460 5.002 -12.553 1.00 90.75 196 TRP A C 1
ATOM 1656 O O . TRP A 1 196 ? -1.431 4.635 -13.214 1.00 90.75 196 TRP A O 1
ATOM 1666 N N . LEU A 1 197 ? 0.600 5.565 -13.127 1.00 91.38 197 LEU A N 1
ATOM 1667 C CA . LEU A 1 197 ? 0.731 5.773 -14.568 1.00 91.38 197 LEU A CA 1
ATOM 1668 C C . LEU A 1 197 ? 1.386 4.537 -15.185 1.00 91.38 197 LEU A C 1
ATOM 1670 O O . LEU A 1 197 ? 2.586 4.316 -15.008 1.00 91.38 197 LEU A 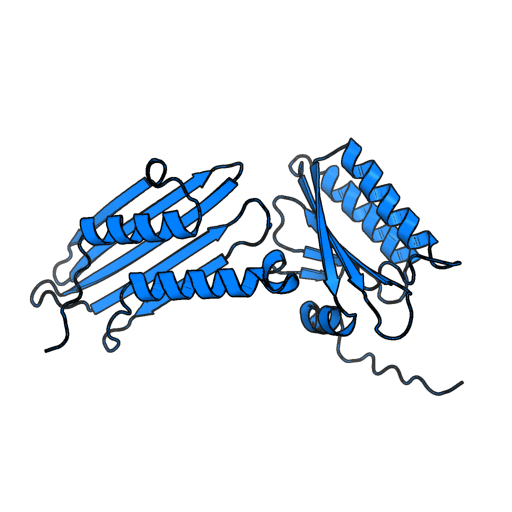O 1
ATOM 1674 N N . ILE A 1 198 ? 0.597 3.714 -15.870 1.00 91.50 198 ILE A N 1
ATOM 1675 C CA . ILE A 1 198 ? 1.021 2.421 -16.409 1.00 91.50 198 ILE A CA 1
ATOM 1676 C C . ILE A 1 198 ? 1.504 2.582 -17.850 1.00 91.50 198 ILE A C 1
ATOM 1678 O O . ILE A 1 198 ? 0.820 3.149 -18.701 1.00 91.50 198 ILE A O 1
ATOM 1682 N N . PHE A 1 199 ? 2.676 2.025 -18.128 1.00 90.56 199 PHE A N 1
ATOM 1683 C CA . PHE A 1 199 ? 3.308 1.958 -19.439 1.00 90.56 199 PHE A CA 1
ATOM 1684 C C . PHE A 1 199 ? 3.362 0.481 -19.862 1.00 90.56 199 PHE A C 1
ATOM 1686 O O . PHE A 1 199 ? 4.376 -0.193 -19.622 1.00 90.56 199 PHE A O 1
ATOM 1693 N N . PRO A 1 200 ? 2.259 -0.054 -20.424 1.00 84.44 200 PRO A N 1
ATOM 1694 C CA . PRO A 1 200 ? 2.192 -1.442 -20.864 1.00 84.44 200 PRO A CA 1
ATOM 1695 C C . PRO A 1 200 ? 3.127 -1.663 -22.050 1.00 84.44 200 PRO A C 1
ATOM 1697 O O . PRO A 1 200 ? 3.271 -0.784 -22.902 1.00 84.44 200 PRO A O 1
ATOM 1700 N N . ASP A 1 201 ? 3.767 -2.831 -22.093 1.00 74.81 201 ASP A N 1
ATOM 1701 C CA . ASP A 1 201 ? 4.657 -3.253 -23.185 1.00 74.81 201 ASP A CA 1
ATOM 1702 C C . ASP A 1 201 ? 5.682 -2.179 -23.591 1.00 74.81 201 ASP A C 1
ATOM 1704 O O . ASP A 1 201 ? 6.073 -2.058 -24.756 1.00 74.81 201 ASP A O 1
ATOM 1708 N N . ALA A 1 202 ? 6.115 -1.375 -22.611 1.00 67.31 202 ALA A N 1
ATOM 1709 C CA . ALA A 1 202 ? 7.018 -0.253 -22.820 1.00 67.31 202 ALA A CA 1
ATOM 1710 C C . ALA A 1 202 ? 8.315 -0.694 -23.500 1.00 67.31 202 ALA A C 1
ATOM 1712 O O . ALA A 1 202 ? 8.892 0.059 -24.291 1.00 67.31 202 ALA A O 1
ATOM 1713 N N . VAL A 1 203 ? 8.735 -1.940 -23.253 1.00 70.62 203 VAL A N 1
ATOM 1714 C CA . VAL A 1 203 ? 9.822 -2.555 -24.000 1.00 70.62 203 VAL A CA 1
ATOM 1715 C C . VAL A 1 203 ? 9.536 -3.979 -24.424 1.00 70.62 203 VAL A C 1
ATOM 1717 O O . VAL A 1 203 ? 9.189 -4.826 -23.604 1.00 70.62 203 VAL A O 1
ATOM 1720 N N . GLY A 1 204 ? 9.758 -4.235 -25.716 1.00 64.25 204 GLY A N 1
ATOM 1721 C CA . GLY A 1 204 ? 9.595 -5.549 -26.324 1.00 64.25 204 GLY A CA 1
ATOM 1722 C C . GLY A 1 204 ? 10.594 -6.584 -25.808 1.00 64.25 204 GLY A C 1
ATOM 1723 O O . GLY A 1 204 ? 10.169 -7.667 -25.435 1.00 64.25 204 GLY A O 1
ATOM 1724 N N . LEU A 1 205 ? 11.899 -6.278 -25.771 1.00 67.69 205 LEU A N 1
ATOM 1725 C CA . LEU A 1 205 ? 12.942 -7.213 -25.318 1.00 67.69 205 LEU A CA 1
ATOM 1726 C C . LEU A 1 205 ? 14.102 -6.477 -24.630 1.00 67.69 205 LEU A C 1
ATOM 1728 O O . LEU A 1 205 ? 14.485 -5.385 -25.049 1.00 67.69 205 LEU A O 1
ATOM 1732 N N . ASP A 1 206 ? 14.723 -7.107 -23.631 1.00 65.12 206 ASP A N 1
ATOM 1733 C CA . ASP A 1 206 ? 15.968 -6.649 -22.985 1.00 65.12 206 ASP A CA 1
ATOM 1734 C C . ASP A 1 206 ? 17.254 -7.014 -23.754 1.00 65.12 206 ASP A C 1
ATOM 1736 O O . ASP A 1 206 ? 18.372 -6.718 -23.322 1.00 65.12 206 ASP A O 1
ATOM 1740 N N . SER A 1 207 ? 17.108 -7.640 -24.922 1.00 62.03 207 SER A N 1
ATOM 1741 C CA . SER A 1 207 ? 18.196 -8.112 -25.777 1.00 62.03 207 SER A CA 1
ATOM 1742 C C . SER A 1 207 ? 17.868 -7.946 -27.269 1.00 62.03 207 SER A C 1
ATOM 1744 O O . SER A 1 207 ? 16.715 -7.779 -27.667 1.00 62.03 207 SER A O 1
ATOM 1746 N N . GLY A 1 208 ? 18.903 -7.947 -28.117 1.00 63.69 208 GLY A N 1
ATOM 1747 C CA . GLY A 1 208 ? 18.761 -7.769 -29.569 1.00 63.69 208 GLY A CA 1
ATOM 1748 C C . GLY A 1 208 ? 18.389 -6.342 -30.003 1.00 63.69 208 GLY A C 1
ATOM 1749 O O . GLY A 1 208 ? 18.543 -5.383 -29.250 1.00 63.69 208 GLY A O 1
ATOM 1750 N N . GLY A 1 209 ? 17.906 -6.190 -31.242 1.00 57.22 209 GLY A N 1
ATOM 1751 C CA . GLY A 1 209 ? 17.584 -4.883 -31.844 1.00 57.22 209 GLY A CA 1
ATOM 1752 C C . GLY A 1 209 ? 16.419 -4.127 -31.186 1.00 57.22 209 GLY A C 1
ATOM 1753 O O . GLY A 1 209 ? 16.277 -2.927 -31.398 1.00 57.22 209 GLY A O 1
ATOM 1754 N N . ALA A 1 210 ? 15.618 -4.800 -30.353 1.00 60.78 210 ALA A N 1
ATOM 1755 C CA . ALA A 1 210 ? 14.505 -4.208 -29.605 1.00 60.78 210 ALA A CA 1
ATOM 1756 C C . ALA A 1 210 ? 14.911 -3.643 -28.223 1.00 60.78 210 ALA A C 1
ATOM 1758 O O . ALA A 1 210 ? 14.073 -3.084 -27.518 1.00 60.78 210 ALA A O 1
ATOM 1759 N N . ARG A 1 211 ? 16.201 -3.722 -27.858 1.00 74.38 211 ARG A N 1
ATOM 1760 C CA . ARG A 1 211 ? 16.758 -3.239 -26.581 1.00 74.38 211 ARG A CA 1
ATOM 1761 C C . ARG A 1 211 ? 16.794 -1.710 -26.440 1.00 74.38 211 ARG A C 1
ATOM 1763 O O . ARG A 1 211 ? 16.905 -1.202 -25.326 1.00 74.38 211 ARG A O 1
ATOM 1770 N N . GLY A 1 212 ? 16.677 -0.970 -27.545 1.00 74.31 212 GLY A N 1
ATOM 1771 C CA . GLY A 1 212 ? 16.780 0.494 -27.546 1.00 74.31 212 GLY A CA 1
ATOM 1772 C C . GLY A 1 212 ? 15.802 1.178 -26.583 1.00 74.31 212 GLY A C 1
ATOM 1773 O O . GLY A 1 212 ? 16.206 2.058 -25.828 1.00 74.31 212 GLY A O 1
ATOM 1774 N N . GLY A 1 213 ? 14.543 0.726 -26.531 1.00 77.62 213 GLY A N 1
ATOM 1775 C CA . GLY A 1 213 ? 13.547 1.278 -25.603 1.00 77.62 213 GLY A CA 1
ATOM 1776 C C . GLY A 1 213 ? 13.885 1.029 -24.126 1.00 77.62 213 GLY A C 1
ATOM 1777 O O . GLY A 1 213 ? 13.687 1.912 -23.294 1.00 77.62 213 GLY A O 1
ATOM 1778 N 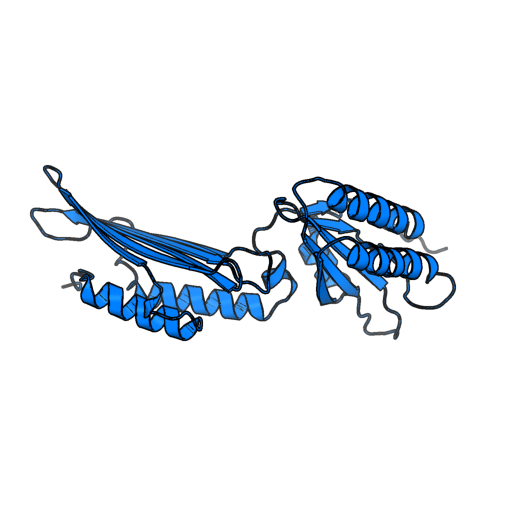N . TYR A 1 214 ? 14.471 -0.130 -23.804 1.00 83.50 214 TYR A N 1
ATOM 1779 C CA . TYR A 1 214 ? 14.878 -0.486 -22.440 1.00 83.50 214 TYR A CA 1
ATOM 1780 C C . TYR A 1 214 ? 16.022 0.411 -21.982 1.00 83.50 214 TYR A C 1
ATOM 1782 O O . TYR A 1 214 ? 15.972 0.977 -20.894 1.00 83.50 214 TYR A O 1
ATOM 1790 N N . GLU A 1 215 ? 17.027 0.614 -22.836 1.00 85.12 215 GLU A N 1
ATOM 1791 C CA . GLU A 1 215 ? 18.141 1.509 -22.521 1.00 85.12 215 GLU A CA 1
ATOM 1792 C C . GLU A 1 215 ? 17.683 2.953 -22.326 1.00 85.12 215 GLU A C 1
ATOM 1794 O O . GLU A 1 215 ? 18.164 3.618 -21.410 1.00 85.12 215 GLU A O 1
ATOM 1799 N N . VAL A 1 216 ? 16.728 3.432 -23.129 1.00 87.88 216 VAL A N 1
ATOM 1800 C CA . VAL A 1 216 ? 16.142 4.768 -22.952 1.00 87.88 216 VAL A CA 1
ATOM 1801 C C . VAL A 1 216 ? 15.479 4.899 -21.580 1.00 87.88 216 VAL A C 1
ATOM 1803 O O . VAL A 1 216 ? 15.761 5.867 -20.867 1.00 87.88 216 VAL A O 1
ATOM 1806 N N . ILE A 1 217 ? 14.637 3.940 -21.186 1.00 90.94 217 ILE A N 1
ATOM 1807 C CA . ILE A 1 217 ? 13.940 3.970 -19.892 1.00 90.94 217 ILE A CA 1
ATOM 1808 C C . ILE A 1 217 ? 14.936 3.869 -18.733 1.00 90.94 217 ILE A C 1
ATOM 1810 O O . ILE A 1 217 ? 14.961 4.747 -17.871 1.00 90.94 217 ILE A O 1
ATOM 1814 N N . GLU A 1 218 ? 15.808 2.862 -18.725 1.00 91.50 218 GLU A N 1
ATOM 1815 C CA . GLU A 1 218 ? 16.744 2.631 -17.619 1.00 91.50 218 GLU A CA 1
ATOM 1816 C C . GLU A 1 218 ? 17.766 3.767 -17.472 1.00 91.50 218 GLU A C 1
ATOM 1818 O O . GLU A 1 218 ? 18.111 4.151 -16.352 1.00 91.50 218 GLU A O 1
ATOM 1823 N N . ASN A 1 219 ? 18.237 4.358 -18.576 1.00 93.00 219 ASN A N 1
ATOM 1824 C CA . ASN A 1 219 ? 19.091 5.545 -18.503 1.00 93.00 219 ASN A CA 1
ATOM 1825 C C . ASN A 1 219 ? 18.320 6.753 -17.959 1.00 93.00 219 ASN A C 1
ATOM 1827 O O . ASN A 1 219 ? 18.867 7.487 -17.138 1.00 93.00 219 ASN A O 1
ATOM 1831 N N . SER A 1 220 ? 17.046 6.918 -18.331 1.00 93.75 220 SER A N 1
ATOM 1832 C CA . SER A 1 220 ? 16.192 7.978 -17.778 1.00 93.75 220 SER A CA 1
ATOM 1833 C C . SER A 1 220 ? 15.987 7.811 -16.268 1.00 93.75 220 SER A C 1
ATOM 1835 O O . SER A 1 220 ? 16.064 8.793 -15.535 1.00 93.75 220 SER A O 1
ATOM 1837 N N . ILE A 1 221 ? 15.809 6.579 -15.776 1.00 94.56 221 ILE A N 1
ATOM 1838 C CA . ILE A 1 221 ? 15.723 6.280 -14.336 1.00 94.56 221 ILE A CA 1
ATOM 1839 C C . ILE A 1 221 ? 17.038 6.639 -13.627 1.00 94.56 221 ILE A C 1
ATOM 1841 O O . ILE A 1 221 ? 17.019 7.302 -12.589 1.00 94.56 221 ILE A O 1
ATOM 1845 N N . LYS A 1 222 ? 18.188 6.254 -14.195 1.00 94.75 222 LYS A N 1
ATOM 1846 C CA . LYS A 1 222 ? 19.512 6.593 -13.640 1.00 94.75 222 LYS A CA 1
ATOM 1847 C C . LYS A 1 222 ? 19.768 8.098 -13.607 1.00 94.75 222 LYS A C 1
ATOM 1849 O O . LYS A 1 222 ? 20.408 8.592 -12.683 1.00 94.75 222 LYS A O 1
ATOM 1854 N N . GLU A 1 223 ? 19.319 8.830 -14.620 1.00 93.81 223 GLU A N 1
ATOM 1855 C CA . GLU A 1 223 ? 19.395 10.291 -14.650 1.00 93.81 223 GLU A CA 1
ATOM 1856 C C . GLU A 1 223 ? 18.470 10.913 -13.598 1.00 93.81 223 GLU A C 1
ATOM 1858 O O . GLU A 1 223 ? 18.912 11.761 -12.826 1.00 93.81 223 GLU A O 1
ATOM 1863 N N . ALA A 1 224 ? 17.231 10.434 -13.494 1.00 91.94 224 ALA A N 1
ATOM 1864 C CA . ALA A 1 224 ? 16.258 10.862 -12.494 1.00 91.94 224 ALA A CA 1
ATOM 1865 C C . ALA A 1 224 ? 16.747 10.657 -11.049 1.00 91.94 224 ALA A C 1
ATOM 1867 O O . ALA A 1 224 ? 16.571 11.539 -10.209 1.00 91.94 224 ALA A O 1
ATOM 1868 N N . GLN A 1 225 ? 17.432 9.544 -10.768 1.00 92.81 225 GLN A N 1
ATOM 1869 C CA . GLN A 1 225 ? 18.050 9.259 -9.464 1.00 92.81 225 GLN A CA 1
ATOM 1870 C C . GLN A 1 225 ? 19.100 10.293 -9.032 1.00 92.81 225 GLN A C 1
ATOM 1872 O O . GLN A 1 225 ? 19.373 10.417 -7.840 1.00 92.81 225 GLN A O 1
ATOM 1877 N N . LYS A 1 226 ? 19.691 11.043 -9.972 1.00 90.31 226 LYS A N 1
ATOM 1878 C CA . LYS A 1 226 ? 20.642 12.123 -9.654 1.00 90.31 226 LYS A CA 1
ATOM 1879 C C . LYS A 1 226 ? 19.946 13.407 -9.197 1.00 90.31 226 LYS A C 1
ATOM 1881 O O . LYS A 1 226 ? 20.605 14.271 -8.631 1.00 90.31 226 LYS A O 1
ATOM 1886 N N . ILE A 1 227 ? 18.650 13.547 -9.480 1.00 87.00 227 ILE A N 1
ATOM 1887 C CA . ILE A 1 227 ? 17.886 14.790 -9.304 1.00 87.00 227 ILE A CA 1
ATOM 1888 C C . ILE A 1 227 ? 16.869 14.653 -8.164 1.00 87.00 227 ILE A C 1
ATOM 1890 O O . ILE A 1 227 ? 16.664 15.598 -7.407 1.00 87.00 227 ILE A O 1
ATOM 1894 N N . GLY A 1 228 ? 16.250 13.480 -8.013 1.00 86.06 228 GLY A N 1
ATOM 1895 C CA . GLY A 1 228 ? 15.226 13.226 -7.003 1.00 86.06 228 GLY A CA 1
ATOM 1896 C C . GLY A 1 228 ? 15.318 11.837 -6.380 1.00 86.06 228 GLY A C 1
ATOM 1897 O O . GLY A 1 228 ? 16.132 10.996 -6.765 1.00 86.06 228 GLY A O 1
ATOM 1898 N N . LYS A 1 229 ? 14.460 11.582 -5.388 1.00 88.94 229 LYS A N 1
ATOM 1899 C CA . LYS A 1 229 ? 14.418 10.298 -4.685 1.00 88.94 229 LYS A CA 1
ATOM 1900 C C . LYS A 1 229 ? 13.567 9.300 -5.469 1.00 88.94 229 LYS A C 1
ATOM 1902 O O . LYS A 1 229 ? 12.343 9.330 -5.401 1.00 88.94 229 LYS A O 1
ATOM 1907 N N . ILE A 1 230 ? 14.208 8.384 -6.184 1.00 91.44 230 ILE A N 1
ATOM 1908 C CA . ILE A 1 230 ? 13.505 7.318 -6.909 1.00 91.44 230 ILE A CA 1
ATOM 1909 C C . ILE A 1 230 ? 13.498 6.042 -6.070 1.00 91.44 230 ILE A C 1
ATOM 1911 O O . ILE A 1 230 ? 14.560 5.544 -5.693 1.00 91.44 230 ILE A O 1
ATOM 1915 N N . LYS A 1 231 ? 12.310 5.498 -5.795 1.00 91.19 231 LYS A N 1
ATOM 1916 C CA . LYS A 1 231 ? 12.141 4.160 -5.220 1.00 91.19 231 LYS A CA 1
ATOM 1917 C C . LYS A 1 231 ? 11.758 3.188 -6.330 1.00 91.19 231 LYS A C 1
ATOM 1919 O O . LYS A 1 231 ? 10.744 3.388 -6.989 1.00 91.19 231 LYS A O 1
ATOM 1924 N N . ILE A 1 232 ? 12.570 2.156 -6.532 1.00 92.75 232 ILE A N 1
ATOM 1925 C CA . ILE A 1 232 ? 12.317 1.123 -7.540 1.00 92.75 232 ILE A CA 1
ATOM 1926 C C . ILE A 1 232 ? 11.704 -0.092 -6.849 1.00 92.75 232 ILE A C 1
ATOM 1928 O O . ILE A 1 232 ? 12.218 -0.543 -5.826 1.00 92.75 232 ILE A O 1
ATOM 1932 N N . ILE A 1 233 ? 10.613 -0.594 -7.416 1.00 92.69 233 ILE A N 1
ATOM 1933 C CA . ILE A 1 233 ? 9.964 -1.850 -7.054 1.00 92.69 233 ILE A CA 1
ATOM 1934 C C . ILE A 1 233 ? 10.165 -2.808 -8.222 1.00 92.69 233 ILE A C 1
ATOM 1936 O O . ILE A 1 233 ? 9.821 -2.473 -9.353 1.00 92.69 233 ILE A O 1
ATOM 1940 N N . ASP A 1 234 ? 10.686 -3.996 -7.948 1.00 91.94 234 ASP A N 1
ATOM 1941 C CA . ASP A 1 234 ? 10.852 -5.042 -8.951 1.00 91.94 234 ASP A CA 1
ATOM 1942 C C . ASP A 1 234 ? 9.760 -6.096 -8.799 1.00 91.94 234 ASP A C 1
ATOM 1944 O O . ASP A 1 234 ? 9.564 -6.642 -7.714 1.00 91.94 234 ASP A O 1
ATOM 1948 N N . ILE A 1 235 ? 9.052 -6.376 -9.892 1.00 91.75 235 ILE A N 1
ATOM 1949 C CA . ILE A 1 235 ? 7.997 -7.387 -9.944 1.00 91.75 235 ILE A CA 1
ATOM 1950 C C . ILE A 1 235 ? 8.304 -8.346 -11.084 1.00 91.75 235 ILE A C 1
ATOM 1952 O O . ILE A 1 235 ? 8.443 -7.934 -12.233 1.00 91.75 235 ILE A O 1
ATOM 1956 N N . ASP A 1 236 ? 8.359 -9.629 -10.754 1.00 89.75 236 ASP A N 1
ATOM 1957 C CA . ASP A 1 236 ? 8.360 -10.709 -11.729 1.00 89.75 236 ASP A CA 1
ATOM 1958 C C . ASP A 1 236 ? 6.933 -11.211 -11.912 1.00 89.75 236 ASP A C 1
ATOM 1960 O O . ASP A 1 236 ? 6.279 -11.589 -10.940 1.00 89.75 236 ASP A O 1
ATOM 1964 N N . ALA A 1 237 ? 6.455 -11.206 -13.152 1.00 88.12 237 ALA A N 1
ATOM 1965 C CA . ALA A 1 237 ? 5.127 -11.689 -13.500 1.00 88.12 237 ALA A CA 1
ATOM 1966 C C . ALA A 1 237 ? 5.128 -12.260 -14.917 1.00 88.12 237 ALA A C 1
ATOM 1968 O O . ALA A 1 237 ? 5.991 -11.943 -15.730 1.00 88.12 237 ALA A O 1
ATOM 1969 N N . SER A 1 238 ? 4.162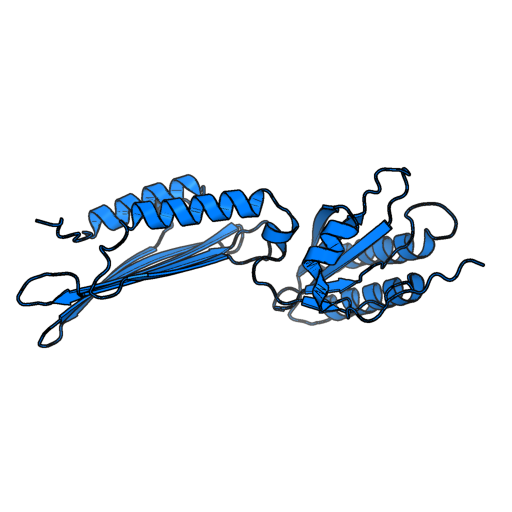 -13.101 -15.242 1.00 87.00 238 SER A N 1
ATOM 1970 C CA . SER A 1 238 ? 3.820 -13.402 -16.630 1.00 87.00 238 SER A CA 1
ATOM 1971 C C . SER A 1 238 ? 3.052 -12.236 -17.264 1.00 87.00 238 SER A C 1
ATOM 1973 O O . SER A 1 238 ? 2.427 -11.424 -16.575 1.00 87.00 238 SER A O 1
ATOM 1975 N N . ILE A 1 239 ? 3.046 -12.177 -18.599 1.00 83.81 239 ILE A N 1
ATOM 1976 C CA . ILE A 1 239 ? 2.252 -11.173 -19.321 1.00 83.81 239 ILE A CA 1
ATOM 1977 C C . ILE A 1 239 ? 0.748 -11.334 -19.049 1.00 83.81 239 ILE A C 1
ATOM 1979 O O . ILE A 1 239 ? 0.027 -10.345 -18.970 1.00 83.81 239 ILE A O 1
ATOM 1983 N N . GLU A 1 240 ? 0.294 -12.569 -18.830 1.00 85.25 240 GLU A N 1
ATOM 1984 C CA . GLU A 1 240 ? -1.089 -12.903 -18.483 1.00 85.25 240 GLU A CA 1
ATOM 1985 C C . GLU A 1 240 ? -1.470 -12.346 -17.106 1.00 85.25 240 GLU A C 1
ATOM 1987 O O . GLU A 1 240 ? -2.521 -11.728 -16.959 1.00 85.25 240 GLU A O 1
ATOM 1992 N N . GLU A 1 241 ? -0.611 -12.502 -16.093 1.00 87.88 241 GLU A N 1
ATOM 1993 C CA . GLU A 1 241 ? -0.832 -11.918 -14.761 1.00 87.88 241 GLU A CA 1
ATOM 1994 C C . GLU A 1 241 ? -0.912 -10.389 -14.822 1.00 87.88 241 GLU A C 1
ATOM 1996 O O . GLU A 1 241 ? -1.804 -9.792 -14.214 1.00 87.88 241 GLU A O 1
ATOM 2001 N N . PHE A 1 242 ? -0.031 -9.755 -15.601 1.00 88.38 242 PHE A N 1
ATOM 2002 C CA . PHE A 1 242 ? -0.067 -8.310 -15.820 1.00 88.38 242 PHE A CA 1
ATOM 2003 C C . PHE A 1 242 ? -1.361 -7.863 -16.511 1.00 88.38 242 PHE A C 1
ATOM 2005 O O . PHE A 1 242 ? -2.047 -6.965 -16.019 1.00 88.38 242 PHE A O 1
ATOM 2012 N N . GLN A 1 243 ? -1.732 -8.510 -17.617 1.00 86.06 243 GLN A N 1
ATOM 2013 C CA . GLN A 1 243 ? -2.960 -8.208 -18.352 1.00 86.06 243 GLN A CA 1
ATOM 2014 C C . GLN A 1 243 ? -4.204 -8.428 -17.492 1.00 86.06 243 GLN A C 1
ATOM 2016 O O . GLN A 1 243 ? -5.111 -7.605 -17.522 1.00 86.06 243 GLN A O 1
ATOM 2021 N N . ASN A 1 244 ? -4.239 -9.478 -16.670 1.00 86.62 244 ASN A N 1
ATOM 2022 C CA . ASN A 1 244 ? -5.342 -9.728 -15.746 1.00 86.62 244 ASN A CA 1
ATOM 2023 C C . ASN A 1 244 ? -5.457 -8.630 -14.680 1.00 86.62 244 ASN A C 1
ATOM 2025 O O . ASN A 1 244 ? -6.566 -8.160 -14.405 1.00 86.62 244 ASN A O 1
ATOM 2029 N N . LYS A 1 245 ? -4.330 -8.185 -14.102 1.00 87.69 245 LYS A N 1
ATOM 2030 C CA . LYS A 1 245 ? -4.318 -7.104 -13.103 1.00 87.69 245 LYS A CA 1
ATOM 2031 C C . LYS A 1 245 ? -4.790 -5.779 -13.697 1.00 87.69 245 LYS A C 1
ATOM 2033 O O . LYS A 1 245 ? -5.582 -5.074 -13.071 1.00 87.69 245 LYS A O 1
ATOM 2038 N N . PHE A 1 246 ? -4.337 -5.466 -14.907 1.00 86.81 246 PHE A N 1
ATOM 2039 C CA . PHE A 1 246 ? -4.610 -4.206 -15.595 1.00 86.81 246 PHE A CA 1
ATOM 2040 C C . PHE A 1 246 ? -5.607 -4.363 -16.743 1.00 86.81 246 PHE A C 1
ATOM 2042 O O . PHE A 1 246 ? -5.543 -3.629 -17.727 1.00 86.81 246 PHE A O 1
ATOM 2049 N N . LYS A 1 247 ? -6.554 -5.300 -16.622 1.00 82.19 247 LYS A N 1
ATOM 2050 C CA . LYS A 1 247 ? -7.471 -5.680 -17.709 1.00 82.19 247 LYS A CA 1
ATOM 2051 C C . LYS A 1 247 ? -8.229 -4.502 -18.318 1.00 82.19 247 LYS A C 1
ATOM 2053 O O . LYS A 1 247 ? -8.496 -4.501 -19.507 1.00 82.19 247 LYS A O 1
ATOM 2058 N N . TYR A 1 248 ? -8.532 -3.474 -17.527 1.00 75.00 248 TYR A N 1
ATOM 2059 C CA . TYR A 1 248 ? -9.247 -2.286 -18.000 1.00 75.00 248 TYR A CA 1
ATOM 2060 C C . TYR A 1 248 ? -8.381 -1.330 -18.833 1.00 75.00 248 TYR A C 1
ATOM 2062 O O . TYR A 1 248 ? -8.922 -0.443 -19.487 1.00 75.00 248 TYR A O 1
ATOM 2070 N N . LEU A 1 249 ? -7.055 -1.508 -18.847 1.00 71.62 249 LEU A N 1
ATOM 2071 C CA . LEU A 1 249 ? -6.158 -0.786 -19.754 1.00 71.62 249 LEU A CA 1
ATOM 2072 C C . LEU A 1 249 ? -6.154 -1.368 -21.171 1.00 71.62 249 LEU A C 1
ATOM 2074 O O . LEU A 1 249 ? -5.675 -0.709 -22.095 1.00 71.62 249 LEU A O 1
ATOM 2078 N N . TYR A 1 250 ? -6.691 -2.577 -21.327 1.00 65.12 250 TYR A N 1
ATOM 2079 C CA . TYR A 1 250 ? -6.821 -3.300 -22.580 1.00 65.12 250 TYR A CA 1
ATOM 2080 C C . TYR A 1 250 ? -8.315 -3.426 -22.908 1.00 65.12 250 TYR A C 1
ATOM 2082 O O . TYR A 1 250 ? -8.974 -4.337 -22.406 1.00 65.12 250 TYR A O 1
ATOM 2090 N N . PRO A 1 251 ? -8.898 -2.519 -23.713 1.00 54.78 251 PRO A N 1
ATOM 2091 C CA . PRO A 1 251 ? -10.260 -2.710 -24.199 1.00 54.78 251 PRO A CA 1
ATOM 2092 C C . PRO A 1 251 ? -10.354 -4.094 -24.852 1.00 54.78 251 PRO A C 1
ATOM 2094 O O . PRO A 1 251 ? -9.520 -4.418 -25.697 1.00 54.78 251 PRO A O 1
ATOM 2097 N N . GLN A 1 252 ? -11.341 -4.908 -24.471 1.00 48.47 252 GLN A N 1
ATOM 2098 C CA . GLN A 1 252 ? -11.512 -6.286 -24.961 1.00 48.47 252 GLN A CA 1
ATOM 2099 C C . GLN A 1 252 ? -11.843 -6.405 -26.468 1.00 48.47 252 GLN A C 1
ATOM 2101 O O . GLN A 1 252 ? -12.182 -7.486 -26.925 1.00 48.47 252 GLN A O 1
ATOM 2106 N N . ASP A 1 253 ? -11.651 -5.349 -27.261 1.00 41.78 253 ASP A N 1
ATOM 2107 C CA . ASP A 1 253 ? -11.954 -5.309 -28.697 1.00 41.78 253 ASP A CA 1
ATOM 2108 C C . ASP A 1 253 ? -10.702 -5.193 -29.585 1.00 41.78 253 ASP A C 1
ATOM 2110 O O . ASP A 1 253 ? -10.748 -4.665 -30.694 1.00 41.78 253 ASP A O 1
ATOM 2114 N N . PHE A 1 254 ? -9.567 -5.723 -29.129 1.00 42.00 254 PHE A N 1
ATOM 2115 C CA . PHE A 1 254 ? -8.533 -6.210 -30.045 1.00 42.00 254 PHE A CA 1
ATOM 2116 C C . PHE A 1 254 ? -8.548 -7.739 -30.025 1.00 42.00 254 PHE A C 1
ATOM 2118 O O . PHE A 1 254 ? -7.585 -8.391 -29.623 1.00 42.00 254 PHE A O 1
ATOM 2125 N N . GLU A 1 255 ? -9.645 -8.322 -30.519 1.00 37.75 255 GLU A N 1
ATOM 2126 C CA . GLU A 1 255 ? -9.539 -9.562 -31.285 1.00 37.75 255 GLU A CA 1
ATOM 2127 C C . GLU A 1 255 ? -8.568 -9.283 -32.440 1.00 37.75 255 GLU A C 1
ATOM 2129 O O . GLU A 1 255 ? -8.937 -8.888 -33.548 1.00 37.75 255 GLU A O 1
ATOM 2134 N N . LEU A 1 256 ? -7.275 -9.445 -32.161 1.00 37.81 256 LEU A N 1
ATOM 2135 C CA . LEU A 1 256 ? -6.275 -9.683 -33.177 1.00 37.81 256 LEU A CA 1
ATOM 2136 C C . LEU A 1 256 ? -6.676 -11.002 -33.827 1.00 37.81 256 LEU A C 1
ATOM 2138 O O . LEU A 1 256 ? -6.247 -12.086 -33.438 1.00 37.81 256 LEU A O 1
ATOM 2142 N N . HIS A 1 257 ? -7.490 -10.882 -34.871 1.00 32.22 257 HIS A N 1
ATOM 2143 C CA . HIS A 1 257 ? -7.327 -11.672 -36.069 1.00 32.22 257 HIS A CA 1
ATOM 2144 C C . HIS A 1 257 ? -5.851 -11.590 -36.491 1.00 32.22 257 HIS A C 1
ATOM 2146 O O . HIS A 1 257 ? -5.489 -10.874 -37.424 1.00 32.22 257 HIS A O 1
ATOM 2152 N N . HIS A 1 258 ? -4.991 -12.368 -35.835 1.00 34.97 258 HIS A N 1
ATOM 2153 C CA . HIS A 1 258 ? -3.830 -12.945 -36.483 1.00 34.97 258 HIS A CA 1
ATOM 2154 C C . HIS A 1 258 ? -4.378 -13.927 -37.515 1.00 34.97 258 HIS A C 1
ATOM 2156 O O . HIS A 1 258 ? -4.426 -15.137 -37.321 1.00 34.97 258 HIS A O 1
ATOM 2162 N N . ARG A 1 259 ? -4.863 -13.352 -38.622 1.00 32.91 259 ARG A N 1
ATOM 2163 C CA . ARG A 1 259 ? -4.813 -14.022 -39.906 1.00 32.91 259 ARG A CA 1
ATOM 2164 C C . ARG A 1 259 ? -3.355 -14.396 -40.105 1.00 32.91 259 ARG A C 1
ATOM 2166 O O . ARG A 1 259 ? -2.484 -13.528 -40.084 1.00 32.91 259 ARG A O 1
ATOM 2173 N N . GLU A 1 260 ? -3.144 -15.694 -40.226 1.00 35.34 260 GLU A N 1
ATOM 2174 C CA . GLU A 1 260 ? -1.979 -16.286 -40.857 1.00 35.34 260 GLU A CA 1
ATOM 2175 C C . GLU A 1 260 ? -1.581 -15.438 -42.078 1.00 35.34 260 GLU A C 1
ATOM 2177 O O . GLU A 1 260 ? -2.409 -15.172 -42.957 1.00 35.34 260 GLU A O 1
ATOM 2182 N N . ILE A 1 261 ? -0.329 -14.987 -42.095 1.00 35.12 261 ILE A N 1
ATOM 2183 C CA . ILE A 1 261 ? 0.408 -14.645 -43.313 1.00 35.12 261 ILE A CA 1
ATOM 2184 C C . ILE A 1 261 ? 1.707 -15.435 -43.251 1.00 35.12 261 ILE A C 1
ATOM 2186 O O . ILE A 1 261 ? 2.366 -15.366 -42.188 1.00 35.12 261 ILE A O 1
#

Secondary structure (DSSP, 8-state):
--------HHHHHHHHHHHHHHTT--GGG-EEEEEEEE-SSEEEEEEEEEEE-TTS-EEEEEEEEEEETTT--EEEEEEEEEEE-SS-S-EEEEEEEE-TTSPPP-HHHHHHHHHHHHHHHTTSHHHHHSTT--EEE-S-TT-HHHHHHHHHHHHHHHHTSTT--EEEEEEEEEE-SSSS-EEEEEEEEETT--SEEEEEEEES-SSGGGGHHHHHHHHHHHHHTTTSEEEEEEEEE-HHHHHHHTGGGS-TT--------

pLDDT: mean 81.33, std 14.29, range [32.22, 95.94]

Radius of gyration: 24.05 Å; chains: 1; bounding box: 52×43×73 Å

Foldseek 3Di:
DDDQDDCDLVNVLVLLVVLCVLVVHDSVQKDWDWDWDDDPFKIKIKIWIWHDDPQFKIKIKIKIWIATPVVRHTAKIKIWMWIDGNQEPDIDIDIDIDHRPDDPDDVSNVSVVSSVVQVVLVVAVLCRHCPVFAADEQADPPPQQVLLVSLLCVLVVLLPPPPFQEKEKEWEWADDPPDNWTFTKMWIDTPPDRYIHTHPSNFDTCDDPRVPSVCSNVVSVVVSVVRHHYHYHYHYDHPVVVCVSPVVNPDPPPPPPPPDD